Protein AF-A0A8T1R050-F1 (afdb_monomer_lite)

Foldseek 3Di:
DDPVVVLLVLLVVLCVQQVVVLVVLLVVLLVVLQPNDPPPPVSNVVSLLSLLVSLQPQVVSNLVVLVVSLVVQQDDDDPDLSNLSSNLSSLLSSLSSLLSSLLRHDLVNDDPVSLVVLLCVLLCLLQCVCVSPPCVVRVSNVNSSVSSLVSSLSSLQSSCVNPVPVSLVVLVVLLVVLPPDDPSSVSSNLSSLLSLLNHAQQQADLVSLLSNLVSLLVLQLPPDDDDPPRQSSSLSSLNSLLSRLLVQLLQPPDAPPHPPNVVSLVSNQVSLVVSLVVLVVVCVVDVVSCLRSLSSNLSSLLSHDPVSVVVCVLVNLVVLVVLCPPPVRVVVSVVSLVRNLSSCCRHVCVPPDVVVVVVVCVVSVVVVPDD

Radius of gyration: 23.12 Å; chains: 1; bounding box: 60×52×54 Å

Structure (mmCIF, N/CA/C/O backbone):
data_AF-A0A8T1R050-F1
#
_entry.id   AF-A0A8T1R050-F1
#
loop_
_atom_site.group_PDB
_atom_site.id
_atom_site.type_symbol
_atom_site.label_atom_id
_atom_site.label_alt_id
_atom_site.label_comp_id
_atom_site.label_asym_id
_atom_site.label_entity_id
_atom_site.label_seq_id
_atom_site.pdbx_PDB_ins_code
_atom_site.Cartn_x
_atom_site.Cartn_y
_atom_site.Cartn_z
_atom_site.occupancy
_atom_site.B_iso_or_equiv
_atom_site.auth_seq_id
_atom_site.auth_comp_id
_atom_site.auth_asym_id
_atom_site.auth_atom_id
_atom_site.pdbx_PDB_model_num
ATOM 1 N N . MET A 1 1 ? 12.510 -30.517 -28.910 1.00 46.16 1 MET A N 1
ATOM 2 C CA . MET A 1 1 ? 12.631 -29.057 -28.677 1.00 46.16 1 MET A CA 1
ATOM 3 C C . MET A 1 1 ? 12.651 -28.813 -27.174 1.00 46.16 1 MET A C 1
ATOM 5 O O . MET A 1 1 ? 11.740 -29.264 -26.497 1.00 46.16 1 MET A O 1
ATOM 9 N N . LYS A 1 2 ? 13.721 -28.225 -26.621 1.00 49.16 2 LYS A N 1
ATOM 10 C CA . LYS A 1 2 ? 13.872 -28.045 -25.162 1.00 49.16 2 LYS A CA 1
ATOM 11 C C . LYS A 1 2 ? 12.884 -26.981 -24.663 1.00 49.16 2 LYS A C 1
ATOM 13 O O . LYS A 1 2 ? 12.832 -25.905 -25.251 1.00 49.16 2 LYS A O 1
ATOM 18 N N . ALA A 1 3 ? 12.155 -27.248 -23.577 1.00 57.66 3 ALA A N 1
ATOM 19 C CA . ALA A 1 3 ? 11.152 -26.341 -22.995 1.00 57.66 3 ALA A CA 1
ATOM 20 C C . ALA A 1 3 ? 11.670 -24.902 -22.752 1.00 57.66 3 ALA A C 1
ATOM 22 O O . ALA A 1 3 ? 10.932 -23.938 -22.945 1.00 57.66 3 ALA A O 1
ATOM 23 N N . GLY A 1 4 ? 12.965 -24.736 -22.449 1.00 61.78 4 GLY A N 1
ATOM 24 C CA . GLY A 1 4 ? 13.605 -23.418 -22.314 1.00 61.78 4 GLY A CA 1
ATOM 25 C C . GLY A 1 4 ? 13.642 -22.576 -23.601 1.00 61.78 4 GLY A C 1
ATOM 26 O O . GLY A 1 4 ? 13.653 -21.352 -23.529 1.00 61.78 4 GLY A O 1
ATOM 27 N N . SER A 1 5 ? 13.599 -23.202 -24.783 1.00 71.94 5 SER A N 1
ATOM 28 C CA . SER A 1 5 ? 13.538 -22.491 -26.068 1.00 71.94 5 SER A CA 1
ATOM 29 C C . SER A 1 5 ? 12.162 -21.876 -26.317 1.00 71.94 5 SER A C 1
ATOM 31 O O . SER A 1 5 ? 12.080 -20.790 -26.878 1.00 71.94 5 SER A O 1
ATOM 33 N N . ALA A 1 6 ? 11.086 -22.546 -25.897 1.00 77.25 6 ALA A N 1
ATOM 34 C CA . ALA A 1 6 ? 9.722 -22.050 -26.076 1.00 77.25 6 ALA A CA 1
ATOM 35 C C . ALA A 1 6 ? 9.421 -20.883 -25.123 1.00 77.25 6 ALA A C 1
ATOM 37 O O . ALA A 1 6 ? 8.893 -19.862 -25.552 1.00 77.25 6 ALA A O 1
ATOM 38 N N . ALA A 1 7 ? 9.840 -20.995 -23.857 1.00 79.19 7 ALA A N 1
ATOM 39 C CA . ALA A 1 7 ? 9.720 -19.921 -22.868 1.00 79.19 7 ALA A CA 1
ATOM 40 C C . ALA A 1 7 ? 10.389 -18.621 -23.342 1.00 79.19 7 ALA A C 1
ATOM 42 O O . ALA A 1 7 ? 9.806 -17.542 -23.250 1.00 79.19 7 ALA A O 1
ATOM 43 N N . LYS A 1 8 ? 11.596 -18.735 -23.906 1.00 81.38 8 LYS A N 1
ATOM 44 C CA . LYS A 1 8 ? 12.340 -17.595 -24.443 1.00 81.38 8 LYS A CA 1
ATOM 45 C C . LYS A 1 8 ? 11.604 -16.921 -25.606 1.00 81.38 8 LYS A C 1
ATOM 47 O O . LYS A 1 8 ? 11.470 -15.703 -25.595 1.00 81.38 8 LYS A O 1
ATOM 52 N N . LEU A 1 9 ? 11.072 -17.701 -26.550 1.00 85.94 9 LEU A N 1
ATOM 53 C CA . LEU A 1 9 ? 10.313 -17.178 -27.694 1.00 85.94 9 LEU A CA 1
ATOM 54 C C . LEU A 1 9 ? 9.027 -16.455 -27.265 1.00 85.94 9 LEU A C 1
ATOM 56 O O . LEU A 1 9 ? 8.693 -15.416 -27.827 1.00 85.94 9 LEU A O 1
ATOM 60 N N . ILE A 1 10 ? 8.322 -16.972 -26.252 1.00 86.69 10 ILE A N 1
ATOM 61 C CA . ILE A 1 10 ? 7.112 -16.333 -25.708 1.00 86.69 10 ILE A CA 1
ATOM 62 C C . ILE A 1 10 ? 7.453 -14.975 -25.082 1.00 86.69 10 ILE A C 1
ATOM 64 O O . ILE A 1 10 ? 6.775 -13.982 -25.353 1.00 86.69 10 ILE A O 1
ATOM 68 N N . VAL A 1 11 ? 8.520 -14.914 -24.278 1.00 88.12 11 VAL A N 1
ATOM 69 C CA . VAL A 1 11 ? 8.991 -13.658 -23.676 1.00 88.12 11 VAL A CA 1
ATOM 70 C C . VAL A 1 11 ? 9.437 -12.670 -24.756 1.00 88.12 11 VAL A C 1
ATOM 72 O O . VAL A 1 11 ? 9.074 -11.499 -24.691 1.00 88.12 11 VAL A O 1
ATOM 75 N N . GLU A 1 12 ? 10.167 -13.125 -25.776 1.00 88.00 12 GLU A N 1
ATOM 76 C CA . GLU A 1 12 ? 10.583 -12.281 -26.901 1.00 88.00 12 GLU A CA 1
ATOM 77 C C . GLU A 1 12 ? 9.379 -11.708 -27.662 1.00 88.00 12 GLU A C 1
ATOM 79 O O . GLU A 1 12 ? 9.325 -10.500 -27.886 1.00 88.00 12 GLU A O 1
ATOM 84 N N . ALA A 1 13 ? 8.379 -12.529 -27.993 1.00 87.50 13 ALA A N 1
ATOM 85 C CA . ALA A 1 13 ? 7.168 -12.079 -28.680 1.00 87.50 13 ALA A CA 1
ATOM 86 C C . ALA A 1 13 ? 6.371 -11.052 -27.858 1.00 87.50 13 ALA A C 1
ATOM 88 O O . ALA A 1 13 ? 5.862 -10.069 -28.403 1.00 87.50 13 ALA A O 1
ATOM 89 N N . LEU A 1 14 ? 6.289 -11.242 -26.539 1.00 88.75 14 LEU A N 1
ATOM 90 C CA . LEU A 1 14 ? 5.661 -10.272 -25.646 1.00 88.75 14 LEU A CA 1
ATOM 91 C C . LEU A 1 14 ? 6.440 -8.953 -25.610 1.00 88.75 14 LEU A C 1
ATOM 93 O O . LEU A 1 14 ? 5.841 -7.880 -25.699 1.00 88.75 14 LEU A O 1
ATOM 97 N N . LEU A 1 15 ? 7.770 -9.022 -25.518 1.00 87.44 15 LEU A N 1
ATOM 98 C CA . LEU A 1 15 ? 8.618 -7.836 -25.542 1.00 87.44 15 LEU A CA 1
ATOM 99 C C . LEU A 1 15 ? 8.475 -7.057 -26.852 1.00 87.44 15 LEU A C 1
ATOM 101 O O . LEU A 1 15 ? 8.413 -5.833 -26.805 1.00 87.44 15 LEU A O 1
ATOM 105 N N . GLN A 1 16 ? 8.321 -7.722 -28.001 1.00 88.88 16 GLN A N 1
ATOM 106 C CA . GLN A 1 16 ? 8.063 -7.034 -29.276 1.00 88.88 16 GLN A CA 1
ATOM 107 C C . GLN A 1 16 ? 6.807 -6.148 -29.237 1.00 88.88 16 GLN A C 1
ATOM 109 O O . GLN A 1 16 ? 6.757 -5.127 -29.918 1.00 88.88 16 GLN A O 1
ATOM 114 N N . ARG A 1 17 ? 5.808 -6.491 -28.411 1.00 89.69 17 ARG A N 1
ATOM 115 C CA . ARG A 1 17 ? 4.612 -5.658 -28.192 1.00 89.69 17 ARG A CA 1
ATOM 116 C C . ARG A 1 17 ? 4.818 -4.602 -27.107 1.00 89.69 17 ARG A C 1
ATOM 118 O O . ARG A 1 17 ? 4.327 -3.487 -27.242 1.00 89.69 17 ARG A O 1
ATOM 125 N N . PHE A 1 18 ? 5.530 -4.947 -26.037 1.00 89.31 18 PHE A N 1
ATOM 126 C CA . PHE A 1 18 ? 5.780 -4.051 -24.906 1.00 89.31 18 PHE A CA 1
ATOM 127 C C . PHE A 1 18 ? 6.700 -2.883 -25.272 1.00 89.31 18 PHE A C 1
ATOM 129 O O . PHE A 1 18 ? 6.390 -1.736 -24.961 1.00 89.31 18 PHE A O 1
ATOM 136 N N . LEU A 1 19 ? 7.811 -3.152 -25.961 1.00 89.88 19 LEU A N 1
ATOM 137 C CA . LEU A 1 19 ? 8.865 -2.166 -26.203 1.00 89.88 19 LEU A CA 1
ATOM 138 C C . LEU A 1 19 ? 8.389 -0.921 -26.975 1.00 89.88 19 LEU A C 1
ATOM 140 O O . LEU A 1 19 ? 8.691 0.185 -26.518 1.00 89.88 19 LEU A O 1
ATOM 144 N N . PRO A 1 20 ? 7.634 -1.031 -28.089 1.00 89.94 20 PRO A N 1
ATOM 145 C CA . PRO A 1 20 ? 7.180 0.148 -28.826 1.00 89.94 20 PRO A CA 1
ATOM 146 C C . PRO A 1 20 ? 6.216 1.017 -28.010 1.00 89.94 20 PRO A C 1
ATOM 148 O O . PRO A 1 20 ? 6.321 2.242 -28.033 1.00 89.94 20 PRO A O 1
ATOM 151 N N . LEU A 1 21 ? 5.311 0.395 -27.244 1.00 88.94 21 LEU A N 1
ATOM 152 C CA . LEU A 1 21 ? 4.365 1.113 -26.384 1.00 88.94 21 LEU A CA 1
ATOM 153 C C . LEU A 1 21 ? 5.086 1.824 -25.234 1.00 88.94 21 LEU A C 1
ATOM 155 O O . LEU A 1 21 ? 4.792 2.982 -24.937 1.00 88.94 21 LEU A O 1
ATOM 159 N N . SER A 1 22 ? 6.071 1.159 -24.629 1.00 88.31 22 SER A N 1
ATOM 160 C CA . SER A 1 22 ? 6.915 1.744 -23.588 1.00 88.31 22 SER A CA 1
ATOM 161 C C . SER A 1 22 ? 7.711 2.943 -24.109 1.00 88.31 22 SER A C 1
ATOM 163 O O . SER A 1 22 ? 7.723 3.988 -23.463 1.00 88.31 22 SER A O 1
ATOM 165 N N . ARG A 1 23 ? 8.309 2.849 -25.306 1.00 88.12 23 ARG A N 1
ATOM 166 C CA . ARG A 1 23 ? 9.024 3.976 -25.936 1.00 88.12 23 ARG A CA 1
ATOM 167 C C . ARG A 1 23 ? 8.109 5.152 -26.240 1.00 88.12 23 ARG A C 1
ATOM 169 O O . ARG A 1 23 ? 8.419 6.267 -25.836 1.00 88.12 23 ARG A O 1
ATOM 176 N N . ARG A 1 24 ? 6.936 4.897 -26.825 1.00 86.62 24 ARG A N 1
ATOM 177 C CA . ARG A 1 24 ? 5.930 5.938 -27.076 1.00 86.62 24 ARG A CA 1
ATOM 178 C C . ARG A 1 24 ? 5.525 6.662 -25.790 1.00 86.62 24 ARG A C 1
ATOM 180 O O . ARG A 1 24 ? 5.359 7.881 -25.784 1.00 86.62 24 ARG A O 1
ATOM 187 N N . ARG A 1 25 ? 5.379 5.931 -24.680 1.00 84.88 25 ARG A N 1
ATOM 188 C CA . ARG A 1 25 ? 5.084 6.519 -23.363 1.00 84.88 25 ARG A CA 1
ATOM 189 C C . ARG A 1 25 ? 6.235 7.363 -22.821 1.00 84.88 25 ARG A C 1
ATOM 191 O O . ARG A 1 25 ? 5.963 8.403 -22.230 1.00 84.88 25 ARG A O 1
ATOM 198 N N . ILE A 1 26 ? 7.485 6.949 -23.025 1.00 85.62 26 ILE A N 1
ATOM 199 C CA . ILE A 1 26 ? 8.666 7.751 -22.666 1.00 85.62 26 ILE A CA 1
ATOM 200 C C . ILE A 1 26 ? 8.678 9.056 -23.471 1.00 85.62 26 ILE A C 1
ATOM 202 O O . ILE A 1 26 ? 8.808 10.127 -22.888 1.00 85.62 26 ILE A O 1
ATOM 206 N N . GLU A 1 27 ? 8.472 8.982 -24.784 1.00 84.56 27 GLU A N 1
ATOM 207 C CA . GLU A 1 27 ? 8.438 10.151 -25.674 1.00 84.56 27 GLU A CA 1
ATOM 208 C C . GLU A 1 27 ? 7.294 11.109 -25.317 1.00 84.56 27 GLU A C 1
ATOM 210 O O . GLU A 1 27 ? 7.484 12.321 -25.263 1.00 84.56 27 GLU A O 1
ATOM 215 N N . THR A 1 28 ? 6.113 10.572 -24.994 1.00 80.06 28 THR A N 1
ATOM 216 C CA . THR A 1 28 ? 4.963 11.377 -24.545 1.00 80.06 28 THR A CA 1
ATOM 217 C C . THR A 1 28 ? 5.268 12.064 -23.215 1.00 80.06 28 THR A C 1
ATOM 219 O O . THR A 1 28 ? 4.990 13.251 -23.065 1.00 80.06 28 THR A O 1
ATOM 222 N N . ALA A 1 29 ? 5.885 11.345 -22.267 1.00 76.12 29 ALA A N 1
ATOM 223 C CA . ALA A 1 29 ? 6.311 11.929 -21.000 1.00 76.12 29 ALA A CA 1
ATOM 224 C C . ALA A 1 29 ? 7.250 13.110 -21.235 1.00 76.12 29 ALA A C 1
ATOM 226 O O . ALA A 1 29 ? 7.081 14.129 -20.577 1.00 76.12 29 ALA A O 1
ATOM 227 N N . GLN A 1 30 ? 8.198 12.972 -22.173 1.00 76.06 30 GLN A N 1
ATOM 228 C CA . GLN A 1 30 ? 9.151 14.012 -22.569 1.00 76.06 30 GLN A CA 1
ATOM 229 C C . GLN A 1 30 ? 8.462 15.226 -23.208 1.00 76.06 30 GLN A C 1
ATOM 231 O O . GLN A 1 30 ? 8.782 16.357 -22.860 1.00 76.06 30 GLN A O 1
ATOM 236 N N . ALA A 1 31 ? 7.477 15.002 -24.078 1.00 69.31 31 ALA A N 1
ATOM 237 C CA . ALA A 1 31 ? 6.740 16.067 -24.758 1.00 69.31 31 ALA A CA 1
ATOM 238 C C . ALA A 1 31 ? 5.813 16.883 -23.835 1.00 69.31 31 ALA A C 1
ATOM 240 O O . ALA A 1 31 ? 5.456 18.007 -24.176 1.00 69.31 31 ALA A O 1
ATOM 241 N N . GLN A 1 32 ? 5.409 16.330 -22.687 1.00 67.94 32 GLN A N 1
ATOM 242 C CA . GLN A 1 32 ? 4.493 16.972 -21.732 1.00 67.94 32 GLN A CA 1
ATOM 243 C C . GLN A 1 32 ? 5.210 17.658 -20.554 1.00 67.94 32 GLN A C 1
ATOM 245 O O . GLN A 1 32 ? 4.581 17.944 -19.541 1.00 67.94 32 GLN A O 1
ATOM 250 N N . ASP A 1 33 ? 6.519 17.909 -20.664 1.00 61.78 33 ASP A N 1
ATOM 251 C CA . ASP A 1 33 ? 7.300 18.719 -19.709 1.00 61.78 33 ASP A CA 1
ATOM 252 C C . ASP A 1 33 ? 7.164 18.280 -18.229 1.00 61.78 33 ASP A C 1
ATOM 254 O O . ASP A 1 33 ? 7.120 19.082 -17.300 1.00 61.78 33 ASP A O 1
ATOM 258 N N . GLY A 1 34 ? 7.048 16.965 -18.005 1.00 56.22 34 GLY A N 1
ATOM 259 C CA . GLY A 1 34 ? 6.904 16.353 -16.679 1.00 56.22 34 GLY A CA 1
ATOM 260 C C . GLY A 1 34 ? 5.456 16.112 -16.240 1.00 56.22 34 GLY A C 1
ATOM 261 O O . GLY A 1 34 ? 5.232 15.341 -15.303 1.00 56.22 34 GLY A O 1
ATOM 262 N N . GLN A 1 35 ? 4.466 16.658 -16.955 1.00 55.59 35 GLN A N 1
ATOM 263 C CA . GLN A 1 35 ? 3.053 16.342 -16.747 1.00 55.59 35 GLN A CA 1
ATOM 264 C C . GLN A 1 35 ? 2.739 14.967 -17.332 1.00 55.59 35 GLN A C 1
ATOM 266 O O . GLN A 1 35 ? 2.292 14.835 -18.465 1.00 55.59 35 GLN A O 1
ATOM 271 N N . TYR A 1 36 ? 2.963 13.906 -16.559 1.00 58.41 36 TYR A N 1
ATOM 272 C CA . TYR A 1 36 ? 2.510 12.576 -16.953 1.00 58.41 36 TYR A CA 1
ATOM 273 C C . TYR A 1 36 ? 1.019 12.440 -16.657 1.00 58.41 36 TYR A C 1
ATOM 275 O O . TYR A 1 36 ? 0.606 11.913 -15.621 1.00 58.41 36 TYR A O 1
ATOM 283 N N . LEU A 1 37 ? 0.186 12.911 -17.582 1.00 51.56 37 LEU A N 1
ATOM 284 C CA . LEU A 1 37 ? -1.202 12.475 -17.612 1.00 51.56 37 LEU A CA 1
ATOM 285 C C . LEU A 1 37 ? -1.158 10.950 -17.797 1.00 51.56 37 LEU A C 1
ATOM 287 O O . LEU A 1 37 ? -0.415 10.454 -18.639 1.00 51.56 37 LEU A O 1
ATOM 291 N N . ARG A 1 38 ? -1.893 10.179 -16.987 1.00 59.28 38 ARG A N 1
ATOM 292 C CA . ARG A 1 38 ? -2.150 8.752 -17.244 1.00 59.28 38 ARG A CA 1
ATOM 293 C C . ARG A 1 38 ? -3.379 8.647 -18.164 1.00 59.28 38 ARG A C 1
ATOM 295 O O . ARG A 1 38 ? -4.448 8.309 -17.651 1.00 59.28 38 ARG A O 1
ATOM 302 N N . PRO A 1 39 ? -3.332 8.896 -19.490 1.00 53.31 39 PRO A N 1
ATOM 303 C CA . PRO A 1 39 ? -4.377 8.328 -20.313 1.00 53.31 39 PRO A CA 1
ATOM 304 C C . PRO A 1 39 ? -4.254 6.808 -20.158 1.00 53.31 39 PRO A C 1
ATOM 306 O O . PRO A 1 39 ? -3.168 6.228 -20.302 1.00 53.31 39 PRO A O 1
ATOM 309 N N . SER A 1 40 ? -5.358 6.169 -19.769 1.00 63.06 40 SER A N 1
ATOM 310 C CA . SER A 1 40 ? -5.473 4.719 -19.882 1.00 63.06 40 SER A CA 1
ATOM 311 C C . SER A 1 40 ? -5.304 4.405 -21.360 1.00 63.06 40 SER A C 1
ATOM 313 O O . SER A 1 40 ? -6.171 4.745 -22.157 1.00 63.06 40 SER A O 1
ATOM 315 N N . ASP A 1 41 ? -4.151 3.852 -21.727 1.00 77.81 41 ASP A N 1
ATOM 316 C CA . ASP A 1 41 ? -3.912 3.312 -23.060 1.00 77.81 41 ASP A CA 1
ATOM 317 C C . ASP A 1 41 ? -4.327 1.842 -22.987 1.00 77.81 41 ASP A C 1
ATOM 319 O O . ASP A 1 41 ? -3.591 1.045 -22.391 1.00 77.81 41 ASP A O 1
ATOM 323 N N . PRO A 1 42 ? -5.500 1.466 -23.529 1.00 85.19 42 PRO A N 1
ATOM 324 C CA . PRO A 1 42 ? -6.007 0.107 -23.393 1.00 85.19 42 PRO A CA 1
ATOM 325 C C . PRO A 1 42 ? -5.054 -0.928 -23.996 1.00 85.19 42 PRO A C 1
ATOM 327 O O . PRO A 1 42 ? -4.981 -2.051 -23.502 1.00 85.19 42 PRO A O 1
ATOM 330 N N . ALA A 1 43 ? -4.286 -0.555 -25.029 1.00 85.75 43 ALA A N 1
ATOM 331 C CA . ALA A 1 43 ? -3.306 -1.447 -25.638 1.00 85.75 43 ALA A CA 1
ATOM 332 C C . ALA A 1 43 ? -2.139 -1.730 -24.682 1.00 85.75 43 ALA A C 1
ATOM 334 O O . ALA A 1 43 ? -1.671 -2.865 -24.595 1.00 85.75 43 ALA A O 1
ATOM 335 N N . TYR A 1 44 ? -1.693 -0.718 -23.935 1.00 85.06 44 TYR A N 1
ATOM 336 C CA . TYR A 1 44 ? -0.654 -0.885 -22.923 1.00 85.06 44 TYR A CA 1
ATOM 337 C C . TYR A 1 44 ? -1.142 -1.730 -21.739 1.00 85.06 44 TYR A C 1
ATOM 339 O O . TYR A 1 44 ? -0.450 -2.668 -21.346 1.00 85.06 44 TYR A O 1
ATOM 347 N N . GLU A 1 45 ? -2.351 -1.474 -21.229 1.00 87.56 45 GLU A N 1
ATOM 348 C CA . GLU A 1 45 ? -2.942 -2.294 -20.158 1.00 87.56 45 GLU A CA 1
ATOM 349 C C . GLU A 1 45 ? -3.101 -3.762 -20.584 1.00 87.56 45 GLU A C 1
ATOM 351 O O . GLU A 1 45 ? -2.740 -4.668 -19.838 1.00 87.56 45 GLU A O 1
ATOM 356 N N . GLN A 1 46 ? -3.512 -4.024 -21.828 1.00 90.00 46 GLN A N 1
ATOM 357 C CA . GLN A 1 46 ? -3.599 -5.391 -22.348 1.00 90.00 46 GLN A CA 1
ATOM 358 C C . GLN A 1 46 ? -2.230 -6.099 -22.391 1.00 90.00 46 GLN A C 1
ATOM 360 O O . GLN A 1 46 ? -2.131 -7.312 -22.167 1.00 90.00 46 GLN A O 1
ATOM 365 N N . VAL A 1 47 ? -1.152 -5.369 -22.695 1.00 90.06 47 VAL A N 1
ATOM 366 C CA . VAL A 1 47 ? 0.210 -5.923 -22.652 1.00 90.06 47 VAL A CA 1
ATOM 367 C C . VAL A 1 47 ? 0.645 -6.190 -21.210 1.00 90.06 47 VAL A C 1
ATOM 369 O O . VAL A 1 47 ? 1.262 -7.224 -20.952 1.00 90.06 47 VAL A O 1
ATOM 372 N N . LEU A 1 48 ? 0.282 -5.321 -20.267 1.00 90.06 48 LEU A N 1
ATOM 373 C CA . LEU A 1 48 ? 0.499 -5.541 -18.837 1.00 90.06 48 LEU A CA 1
ATOM 374 C C . LEU A 1 48 ? -0.235 -6.790 -18.312 1.00 90.06 48 LEU A C 1
ATOM 376 O O . LEU A 1 48 ? 0.350 -7.576 -17.565 1.00 90.06 48 LEU A O 1
ATOM 380 N N . ASP A 1 49 ? -1.466 -7.037 -18.753 1.00 89.94 49 ASP A N 1
ATOM 381 C CA . ASP A 1 49 ? -2.195 -8.267 -18.418 1.00 89.94 49 ASP A CA 1
ATOM 382 C C . ASP A 1 49 ? -1.533 -9.509 -19.042 1.00 89.94 49 ASP A C 1
ATOM 384 O O . ASP A 1 49 ? -1.433 -10.568 -18.418 1.00 89.94 49 ASP A O 1
ATOM 388 N N . SER A 1 50 ? -0.993 -9.374 -20.257 1.00 90.44 50 SER A N 1
ATOM 389 C CA . SER A 1 50 ? -0.236 -10.447 -20.915 1.00 90.44 50 SER A CA 1
ATOM 390 C C . SER A 1 50 ? 1.067 -10.774 -20.162 1.00 90.44 50 SER A C 1
ATOM 392 O O . SER A 1 50 ? 1.420 -11.947 -20.021 1.00 90.44 50 SER A O 1
ATOM 394 N N . LEU A 1 51 ? 1.754 -9.756 -19.622 1.00 89.00 51 LEU A N 1
ATOM 395 C CA . LEU A 1 51 ? 2.914 -9.913 -18.733 1.00 89.00 51 LEU A CA 1
ATOM 396 C C . LEU A 1 51 ? 2.556 -10.708 -17.476 1.00 89.00 51 LEU A C 1
ATOM 398 O O . LEU A 1 51 ? 3.275 -11.643 -17.124 1.00 89.00 51 LEU A O 1
ATOM 402 N N . ALA A 1 52 ? 1.431 -10.381 -16.838 1.00 89.06 52 ALA A N 1
ATOM 403 C CA . ALA A 1 52 ? 0.951 -11.086 -15.653 1.00 89.06 52 ALA A CA 1
ATOM 404 C C . ALA A 1 52 ? 0.698 -12.580 -15.927 1.00 89.06 52 ALA A C 1
ATOM 406 O O . ALA A 1 52 ? 1.091 -13.440 -15.136 1.00 89.06 52 ALA A O 1
ATOM 407 N N . MET A 1 53 ? 0.094 -12.908 -17.072 1.00 89.44 53 MET A N 1
ATOM 408 C CA . MET A 1 53 ? -0.157 -14.299 -17.466 1.00 89.44 53 MET A CA 1
ATOM 409 C C . MET A 1 53 ? 1.141 -15.085 -17.683 1.00 89.44 53 MET A C 1
ATOM 411 O O . MET A 1 53 ? 1.261 -16.224 -17.231 1.00 89.44 53 MET A O 1
ATOM 415 N N . ILE A 1 54 ? 2.136 -14.475 -18.328 1.00 90.75 54 ILE A N 1
ATOM 416 C CA . ILE A 1 54 ? 3.426 -15.118 -18.616 1.00 90.75 54 ILE A CA 1
ATOM 417 C C . ILE A 1 54 ? 4.281 -15.254 -17.345 1.00 90.75 54 ILE A C 1
ATOM 419 O O . ILE A 1 54 ? 4.969 -16.265 -17.177 1.00 90.75 54 ILE A O 1
ATOM 423 N N . ALA A 1 55 ? 4.179 -14.312 -16.400 1.00 92.31 55 ALA A N 1
ATOM 424 C CA . ALA A 1 55 ? 4.875 -14.363 -15.111 1.00 92.31 55 ALA A CA 1
ATOM 425 C C . ALA A 1 55 ? 4.563 -15.631 -14.293 1.00 92.31 55 ALA A C 1
ATOM 427 O 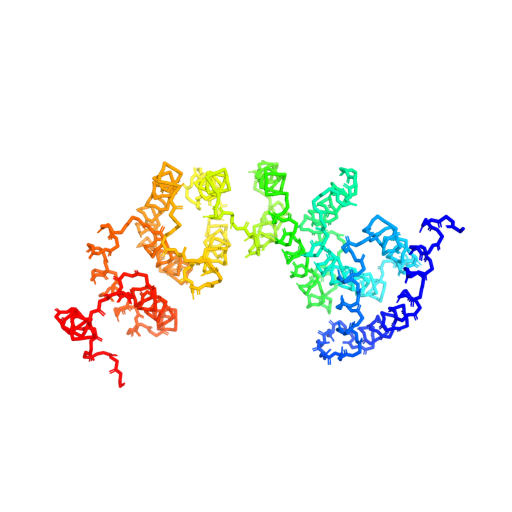O . ALA A 1 55 ? 5.408 -16.081 -13.525 1.00 92.31 55 ALA A O 1
ATOM 428 N N . ARG A 1 56 ? 3.394 -16.258 -14.491 1.00 91.00 56 ARG A N 1
ATOM 429 C CA . ARG A 1 56 ? 3.021 -17.523 -13.825 1.00 91.00 56 ARG A CA 1
ATOM 430 C C . ARG A 1 56 ? 3.862 -18.716 -14.254 1.00 91.00 56 ARG A C 1
ATOM 432 O O . ARG A 1 56 ? 4.082 -19.629 -13.464 1.00 91.00 56 ARG A O 1
ATOM 439 N N . HIS A 1 57 ? 4.288 -18.727 -15.512 1.00 89.94 57 HIS A N 1
ATOM 440 C CA . HIS A 1 57 ? 4.870 -19.906 -16.152 1.00 89.94 57 HIS A CA 1
ATOM 441 C C . HIS A 1 57 ? 6.350 -19.725 -16.485 1.00 89.94 57 HIS A C 1
ATOM 443 O O . HIS A 1 57 ? 7.104 -20.695 -16.481 1.00 89.94 57 HIS A O 1
ATOM 449 N N . THR A 1 58 ? 6.782 -18.494 -16.764 1.00 92.25 58 THR A N 1
ATOM 450 C CA . THR A 1 58 ? 8.175 -18.174 -17.107 1.00 92.25 58 THR A CA 1
ATOM 451 C C . THR A 1 58 ? 8.673 -16.923 -16.364 1.00 92.25 58 THR A C 1
ATOM 453 O O . THR A 1 58 ? 9.088 -15.954 -17.008 1.00 92.25 58 THR A O 1
ATOM 456 N N . PRO A 1 59 ? 8.634 -16.912 -15.018 1.00 93.88 59 PRO A N 1
ATOM 457 C CA . PRO A 1 59 ? 8.964 -15.738 -14.205 1.00 93.88 59 PRO A CA 1
ATOM 458 C C . PRO A 1 59 ? 10.413 -15.256 -14.368 1.00 93.88 59 PRO A C 1
ATOM 460 O O . PRO A 1 59 ? 10.629 -14.075 -14.635 1.00 93.88 59 PRO A O 1
ATOM 463 N N . VAL A 1 60 ? 11.406 -16.151 -14.263 1.00 94.75 60 VAL A N 1
ATOM 464 C CA . VAL A 1 60 ? 12.831 -15.762 -14.322 1.00 94.75 60 VAL A CA 1
ATOM 465 C C . VAL A 1 60 ? 13.198 -15.101 -15.656 1.00 94.75 60 VAL A C 1
ATOM 467 O O . VAL A 1 60 ? 13.632 -13.947 -15.624 1.00 94.75 60 VAL A O 1
ATOM 470 N N . PRO A 1 61 ? 12.982 -15.735 -16.831 1.00 93.81 61 PRO A N 1
ATOM 471 C CA . PRO A 1 61 ? 13.388 -15.126 -18.096 1.00 93.81 61 PRO A CA 1
ATOM 472 C C . PRO A 1 61 ? 12.657 -13.814 -18.374 1.00 93.81 61 PRO A C 1
ATOM 474 O O . PRO A 1 61 ? 13.232 -12.922 -18.993 1.00 93.81 61 PRO A O 1
ATOM 477 N N . LEU A 1 62 ? 11.404 -13.690 -17.916 1.00 94.69 62 LEU A N 1
ATOM 478 C CA . LEU A 1 62 ? 10.620 -12.475 -18.086 1.00 94.69 62 LEU A CA 1
ATOM 479 C C . LEU A 1 62 ? 11.171 -11.320 -17.243 1.00 94.69 62 LEU A C 1
ATOM 481 O O . LEU A 1 62 ? 11.379 -10.230 -17.775 1.00 94.69 62 LEU A O 1
ATOM 485 N N . LEU A 1 63 ? 11.450 -11.548 -15.957 1.00 95.81 63 LEU A N 1
ATOM 486 C CA . LEU A 1 63 ? 12.016 -10.509 -15.099 1.00 95.81 63 LEU A CA 1
ATOM 487 C C . LEU A 1 63 ? 13.408 -10.080 -15.583 1.00 95.81 63 LEU A C 1
ATOM 489 O O . LEU A 1 63 ? 13.687 -8.887 -15.658 1.00 95.81 63 LEU A O 1
ATOM 493 N N . GLU A 1 64 ? 14.260 -11.023 -15.989 1.00 95.00 64 GLU A N 1
ATOM 494 C CA . GLU A 1 64 ? 15.569 -10.712 -16.581 1.00 95.00 64 GLU A CA 1
ATOM 495 C C . GLU A 1 64 ? 15.447 -9.904 -17.881 1.00 95.00 64 GLU A C 1
ATOM 497 O O . GLU A 1 64 ? 16.288 -9.056 -18.182 1.00 95.00 64 GLU A O 1
ATOM 502 N N . ALA A 1 65 ? 14.408 -10.151 -18.678 1.00 94.50 65 ALA A N 1
ATOM 503 C CA . ALA A 1 65 ? 14.093 -9.350 -19.856 1.00 94.50 65 ALA A CA 1
ATOM 504 C C . ALA A 1 65 ? 13.696 -7.912 -19.485 1.00 94.50 65 ALA A C 1
ATOM 506 O O . ALA A 1 65 ? 14.217 -6.968 -20.079 1.00 94.50 65 ALA A O 1
ATOM 507 N N . LEU A 1 66 ? 12.818 -7.740 -18.491 1.00 95.38 66 LEU A N 1
ATOM 508 C CA . LEU A 1 66 ? 12.393 -6.422 -18.005 1.00 95.38 66 LEU A CA 1
ATOM 509 C C . LEU A 1 66 ? 13.560 -5.631 -17.398 1.00 95.38 66 LEU A C 1
ATOM 511 O O . LEU A 1 66 ? 13.684 -4.435 -17.656 1.00 95.38 66 LEU A O 1
ATOM 515 N N . LEU A 1 67 ? 14.440 -6.295 -16.643 1.00 96.06 67 LEU A N 1
ATOM 516 C CA . LEU A 1 67 ? 15.650 -5.691 -16.078 1.00 96.06 67 LEU A CA 1
ATOM 517 C C . LEU A 1 67 ? 16.610 -5.228 -17.179 1.00 96.06 67 LEU A C 1
ATOM 519 O O . LEU A 1 67 ? 17.022 -4.070 -17.181 1.00 96.06 67 LEU A O 1
ATOM 523 N N . ARG A 1 68 ? 16.895 -6.087 -18.168 1.00 95.19 68 ARG A N 1
ATOM 524 C CA . ARG A 1 68 ? 17.729 -5.717 -19.324 1.00 95.19 68 ARG A CA 1
ATOM 525 C C . ARG A 1 68 ? 17.132 -4.561 -20.121 1.00 95.19 68 ARG A C 1
ATOM 527 O O . ARG A 1 68 ? 17.862 -3.673 -20.552 1.00 95.19 68 ARG A O 1
ATOM 534 N N . TRP A 1 69 ? 15.813 -4.550 -20.304 1.00 94.38 69 TRP A N 1
ATOM 535 C CA . TRP A 1 69 ? 15.128 -3.438 -20.954 1.00 94.38 69 TRP A CA 1
ATOM 536 C C . TRP A 1 69 ? 15.313 -2.130 -20.175 1.00 94.38 69 TRP A C 1
ATOM 538 O O . TRP A 1 69 ? 15.754 -1.137 -20.758 1.00 94.38 69 TRP A O 1
ATOM 548 N N . ARG A 1 70 ? 15.054 -2.144 -18.861 1.00 94.81 70 ARG A N 1
ATOM 549 C CA . ARG A 1 70 ? 15.240 -0.988 -17.972 1.00 94.81 70 ARG A CA 1
ATOM 550 C C . ARG A 1 70 ? 16.663 -0.435 -18.068 1.00 94.81 70 ARG A C 1
ATOM 552 O O . ARG A 1 70 ? 16.843 0.774 -18.191 1.00 94.81 70 ARG A O 1
ATOM 559 N N . GLU A 1 71 ? 17.669 -1.304 -18.050 1.00 93.88 71 GLU A N 1
ATOM 560 C CA . GLU A 1 71 ? 19.075 -0.914 -18.203 1.00 93.88 71 GLU A CA 1
ATOM 561 C C . GLU A 1 71 ? 19.369 -0.318 -19.586 1.00 93.88 71 GLU A C 1
ATOM 563 O O . GLU A 1 71 ? 20.106 0.662 -19.688 1.00 93.88 71 GLU A O 1
ATOM 568 N N . SER A 1 72 ? 18.777 -0.870 -20.650 1.00 92.94 72 SER A N 1
ATOM 569 C CA . SER A 1 72 ? 18.982 -0.386 -22.022 1.00 92.94 72 SER A CA 1
ATOM 570 C C . SER A 1 72 ? 18.359 0.987 -22.293 1.00 92.94 72 SER A C 1
ATOM 572 O O . SER A 1 72 ? 18.915 1.759 -23.069 1.00 92.94 72 SER A O 1
ATOM 574 N N . GLU A 1 73 ? 17.230 1.299 -21.648 1.00 90.38 73 GLU A N 1
ATOM 575 C CA . GLU A 1 73 ? 16.517 2.573 -21.812 1.00 90.38 73 GLU A CA 1
ATOM 576 C C . GLU A 1 73 ? 16.939 3.636 -20.788 1.00 90.38 73 GLU A C 1
ATOM 578 O O . GLU A 1 73 ? 16.594 4.813 -20.939 1.00 90.38 73 GLU A O 1
ATOM 583 N N . SER A 1 74 ? 17.690 3.235 -19.756 1.00 85.12 74 SER A N 1
ATOM 584 C CA . SER A 1 74 ? 18.242 4.153 -18.764 1.00 85.12 74 SER A CA 1
ATOM 585 C C . SER A 1 74 ? 19.154 5.168 -19.459 1.00 85.12 74 SER A C 1
ATOM 587 O O . SER A 1 74 ? 20.110 4.772 -20.136 1.00 85.12 74 SER A O 1
ATOM 589 N N . PRO A 1 75 ? 18.880 6.476 -19.321 1.00 85.88 75 PRO A N 1
ATOM 590 C CA . PRO A 1 75 ? 19.616 7.485 -20.060 1.00 85.88 75 PRO A CA 1
ATOM 591 C C . PRO A 1 75 ? 21.089 7.504 -19.643 1.00 85.88 75 PRO A C 1
ATOM 593 O O . PRO A 1 75 ? 21.422 7.436 -18.459 1.00 85.88 75 PRO A O 1
ATOM 596 N N . LYS A 1 76 ? 21.968 7.613 -20.643 1.00 79.38 76 LYS A N 1
ATOM 597 C CA . LYS A 1 76 ? 23.413 7.803 -20.485 1.00 79.38 76 LYS A CA 1
ATOM 598 C C . LYS A 1 76 ? 23.726 9.202 -21.003 1.00 79.38 76 LYS A C 1
ATOM 600 O O . LYS A 1 76 ? 23.602 9.433 -22.201 1.00 79.38 76 LYS A O 1
ATOM 605 N N . GLY A 1 77 ? 24.058 10.142 -20.126 1.00 74.62 77 GLY A N 1
ATOM 606 C CA . GLY A 1 77 ? 24.196 11.536 -20.541 1.00 74.62 77 GLY A CA 1
ATOM 607 C C . GLY A 1 77 ? 24.414 12.505 -19.388 1.00 74.62 77 GLY A C 1
ATOM 608 O O . GLY A 1 77 ? 24.736 12.096 -18.274 1.00 74.62 77 GLY A O 1
ATOM 609 N N . ALA A 1 78 ? 24.264 13.793 -19.696 1.00 77.75 78 ALA A N 1
ATOM 610 C CA . ALA A 1 78 ? 24.368 14.880 -18.733 1.00 77.75 78 ALA A CA 1
ATOM 611 C C . ALA A 1 78 ? 23.240 14.817 -17.687 1.00 77.75 78 ALA A C 1
ATOM 613 O O . ALA A 1 78 ? 22.155 14.313 -17.955 1.00 77.75 78 ALA A O 1
ATOM 614 N N . ASN A 1 79 ? 23.488 15.362 -16.497 1.00 85.62 79 ASN A N 1
ATOM 615 C CA . ASN A 1 79 ? 22.471 15.495 -15.452 1.00 85.62 79 ASN A CA 1
ATOM 616 C C . ASN A 1 79 ? 21.593 16.725 -15.730 1.00 85.62 79 ASN A C 1
ATOM 618 O O . ASN A 1 79 ? 21.727 17.738 -15.052 1.00 85.62 79 ASN A O 1
ATOM 622 N N . ASP A 1 80 ? 20.749 16.652 -16.759 1.00 89.62 80 ASP A N 1
ATOM 623 C CA . ASP A 1 80 ? 19.788 17.694 -17.124 1.00 89.62 80 ASP A CA 1
ATOM 624 C C . ASP A 1 80 ? 18.332 17.228 -16.931 1.00 89.62 80 ASP A C 1
ATOM 626 O O . ASP A 1 80 ? 18.044 16.047 -16.712 1.00 89.62 80 ASP A O 1
ATOM 630 N N . ALA A 1 81 ? 17.388 18.170 -17.017 1.00 88.25 81 ALA A N 1
ATOM 631 C CA . ALA A 1 81 ? 15.967 17.891 -16.802 1.00 88.25 81 ALA A CA 1
ATOM 632 C C . ALA A 1 81 ? 15.436 16.802 -17.752 1.00 88.25 81 ALA A C 1
ATOM 634 O O . ALA A 1 81 ? 14.720 15.899 -17.317 1.00 88.25 81 ALA A O 1
ATOM 635 N N . SER A 1 82 ? 15.841 16.838 -19.027 1.00 89.06 82 SER A N 1
ATOM 636 C CA . SER A 1 82 ? 15.394 15.884 -20.048 1.00 89.06 82 SER A CA 1
ATOM 637 C C . SER A 1 82 ? 15.857 14.449 -19.749 1.00 89.06 82 SER A C 1
ATOM 639 O O . SER A 1 82 ? 15.084 13.490 -19.891 1.00 89.06 82 SER A O 1
ATOM 641 N N . THR A 1 83 ? 17.088 14.297 -19.248 1.00 91.25 83 THR A N 1
ATOM 642 C CA . THR A 1 83 ? 17.653 13.025 -18.791 1.00 91.25 83 THR A CA 1
ATOM 643 C C . THR A 1 83 ? 16.913 12.497 -17.566 1.00 91.25 83 THR A C 1
ATOM 645 O O . THR A 1 83 ? 16.516 11.329 -17.544 1.00 91.25 83 THR A O 1
ATOM 648 N N . PHE A 1 84 ? 16.652 13.336 -16.561 1.00 92.06 84 PHE A N 1
ATOM 649 C CA . PHE A 1 84 ? 15.909 12.910 -15.372 1.00 92.06 84 PHE A CA 1
ATOM 650 C C . PHE A 1 84 ? 14.459 12.541 -15.682 1.00 92.06 84 PHE A C 1
ATOM 652 O O . PHE A 1 84 ? 13.963 11.534 -15.177 1.00 92.06 84 PHE A O 1
ATOM 659 N N . GLN A 1 85 ? 13.799 13.279 -16.570 1.00 91.12 85 GLN A N 1
ATOM 660 C CA . GLN A 1 85 ? 12.449 12.972 -17.036 1.00 91.12 85 GLN A CA 1
ATOM 661 C C . GLN A 1 85 ? 12.384 11.608 -17.727 1.00 91.12 85 GLN A C 1
ATOM 663 O O . GLN A 1 85 ? 11.533 10.783 -17.385 1.00 91.12 85 GLN A O 1
ATOM 668 N N . ARG A 1 86 ? 13.327 11.318 -18.640 1.00 91.00 86 ARG A N 1
ATOM 669 C CA . ARG A 1 86 ? 13.432 9.993 -19.271 1.00 91.00 86 ARG A CA 1
ATOM 670 C C . ARG A 1 86 ? 13.665 8.904 -18.231 1.00 91.00 86 ARG A C 1
ATOM 672 O O . ARG A 1 86 ? 12.988 7.879 -18.274 1.00 91.00 86 ARG A O 1
ATOM 679 N N . LYS A 1 87 ? 14.583 9.130 -17.285 1.00 93.50 87 LYS A N 1
ATOM 680 C CA . LYS A 1 87 ? 14.865 8.184 -16.199 1.00 93.50 87 LYS A CA 1
ATOM 681 C C . LYS A 1 87 ? 13.598 7.870 -15.408 1.00 93.50 87 LYS A C 1
ATOM 683 O O . LYS A 1 87 ? 13.232 6.707 -15.309 1.00 93.50 87 LYS A O 1
ATOM 688 N N . LEU A 1 88 ? 12.887 8.878 -14.907 1.00 93.44 88 LEU A N 1
ATOM 689 C CA . LEU A 1 88 ? 11.659 8.667 -14.137 1.00 93.44 88 LEU A CA 1
ATOM 690 C C . LEU A 1 88 ? 10.569 7.949 -14.954 1.00 93.44 88 LEU A C 1
ATOM 692 O O . LEU A 1 88 ? 9.885 7.078 -14.417 1.00 93.44 88 LEU A O 1
ATOM 696 N N . ALA A 1 89 ? 10.428 8.256 -16.248 1.00 92.00 89 ALA A N 1
ATOM 697 C CA . ALA A 1 89 ? 9.457 7.595 -17.123 1.00 92.00 89 ALA A CA 1
ATOM 698 C C . ALA A 1 89 ? 9.762 6.098 -17.322 1.00 92.00 89 ALA A C 1
ATOM 700 O O . ALA A 1 89 ? 8.858 5.265 -17.205 1.00 92.00 89 ALA A O 1
ATOM 701 N N . VAL A 1 90 ? 11.030 5.743 -17.567 1.00 93.62 90 VAL A N 1
ATOM 702 C CA . VAL A 1 90 ? 11.485 4.341 -17.666 1.00 93.62 90 VAL A CA 1
ATOM 703 C C . VAL A 1 90 ? 11.163 3.583 -16.379 1.00 93.62 90 VAL A C 1
ATOM 705 O O . VAL A 1 90 ? 10.641 2.470 -16.420 1.00 93.62 90 VAL A O 1
ATOM 708 N N . GLU A 1 91 ? 11.412 4.210 -15.233 1.00 95.81 91 GLU A N 1
ATOM 709 C CA . GLU A 1 91 ? 11.204 3.608 -13.917 1.00 95.81 91 GLU A CA 1
ATOM 710 C C . GLU A 1 91 ? 9.717 3.436 -13.593 1.00 95.81 91 GLU A C 1
ATOM 712 O O . GLU A 1 91 ? 9.325 2.414 -13.032 1.00 95.81 91 GLU A O 1
ATOM 717 N N . CYS A 1 92 ? 8.861 4.374 -14.013 1.00 94.00 92 CYS A N 1
ATOM 718 C CA . CYS A 1 92 ? 7.407 4.238 -13.891 1.00 94.00 92 CYS A CA 1
ATOM 719 C C . CYS A 1 92 ? 6.888 3.036 -14.692 1.00 94.00 92 CYS A C 1
ATOM 721 O O . CYS A 1 92 ? 6.092 2.235 -14.193 1.00 94.00 92 CYS A O 1
ATOM 723 N N . ILE A 1 93 ? 7.347 2.890 -15.935 1.00 93.06 93 ILE A N 1
ATOM 724 C CA . ILE A 1 93 ? 6.975 1.767 -16.804 1.00 93.06 93 ILE A CA 1
ATOM 725 C C . ILE A 1 93 ? 7.469 0.448 -16.199 1.00 93.06 93 ILE A C 1
ATOM 727 O O . ILE A 1 93 ? 6.693 -0.504 -16.098 1.00 93.06 93 ILE A O 1
ATOM 731 N N . PHE A 1 94 ? 8.720 0.411 -15.729 1.00 96.19 94 PHE A N 1
ATOM 732 C CA . PHE A 1 94 ? 9.287 -0.757 -15.059 1.00 96.19 94 PHE A CA 1
ATOM 733 C C . PHE A 1 94 ? 8.481 -1.144 -13.815 1.00 96.19 94 PHE A C 1
ATOM 735 O O . PHE A 1 94 ? 8.061 -2.293 -13.705 1.00 96.19 94 PHE A O 1
ATOM 742 N N . CYS A 1 95 ? 8.183 -0.194 -12.920 1.00 96.94 95 CYS A N 1
ATOM 743 C CA . CYS A 1 95 ? 7.372 -0.459 -11.730 1.00 96.94 95 CYS A CA 1
ATOM 744 C C . CYS A 1 95 ? 5.984 -0.989 -12.101 1.00 96.94 95 CYS A C 1
ATOM 746 O O . CYS A 1 95 ? 5.531 -1.965 -11.511 1.00 96.94 95 CYS A O 1
ATOM 748 N N . SER A 1 96 ? 5.329 -0.399 -13.105 1.00 94.25 96 SER A N 1
ATOM 749 C CA . SER A 1 96 ? 4.000 -0.832 -13.564 1.00 94.25 96 SER A CA 1
ATOM 750 C C . SER A 1 96 ? 4.012 -2.281 -14.064 1.00 94.25 96 SER A C 1
ATOM 752 O O . SER A 1 96 ? 3.150 -3.076 -13.688 1.00 94.25 96 SER A O 1
ATOM 754 N N . ALA A 1 97 ? 5.020 -2.652 -14.860 1.00 94.81 97 ALA A N 1
ATOM 755 C CA . ALA A 1 97 ? 5.213 -4.027 -15.315 1.00 94.81 97 ALA A CA 1
ATOM 756 C C . ALA A 1 97 ? 5.539 -4.976 -14.149 1.00 94.81 97 ALA A C 1
ATOM 758 O O . ALA A 1 97 ? 4.954 -6.056 -14.050 1.00 94.81 97 ALA A O 1
ATOM 759 N N . CYS A 1 98 ? 6.421 -4.563 -13.235 1.00 97.06 98 CYS A N 1
ATOM 760 C CA . CYS A 1 98 ? 6.802 -5.352 -12.068 1.00 97.06 98 CYS A CA 1
ATOM 761 C C . CYS A 1 98 ? 5.645 -5.574 -11.090 1.00 97.06 98 CYS A C 1
ATOM 763 O O . CYS A 1 98 ? 5.561 -6.659 -10.527 1.00 97.06 98 CYS A O 1
ATOM 765 N N . ILE A 1 99 ? 4.728 -4.618 -10.908 1.00 96.25 99 ILE A N 1
ATOM 766 C CA . ILE A 1 99 ? 3.531 -4.816 -10.073 1.00 96.25 99 ILE A CA 1
ATOM 767 C C . ILE A 1 99 ? 2.730 -6.003 -10.613 1.00 96.25 99 ILE A C 1
ATOM 769 O O . ILE A 1 99 ? 2.506 -6.976 -9.895 1.00 96.25 99 ILE A O 1
ATOM 773 N N . ARG A 1 100 ? 2.376 -5.971 -11.903 1.00 93.69 100 ARG A N 1
ATOM 774 C CA . ARG A 1 100 ? 1.600 -7.037 -12.558 1.00 93.69 100 ARG A CA 1
ATOM 775 C C . ARG A 1 100 ? 2.330 -8.375 -12.558 1.00 93.69 100 ARG A C 1
ATOM 777 O O . ARG A 1 100 ? 1.716 -9.416 -12.331 1.00 93.69 100 ARG A O 1
ATOM 784 N N . PHE A 1 101 ? 3.644 -8.334 -12.774 1.00 95.44 101 PHE A N 1
ATOM 785 C CA . PHE A 1 101 ? 4.516 -9.496 -12.678 1.00 95.44 101 PHE A CA 1
ATOM 786 C C . PHE A 1 101 ? 4.456 -10.122 -11.277 1.00 95.44 101 PHE A C 1
ATO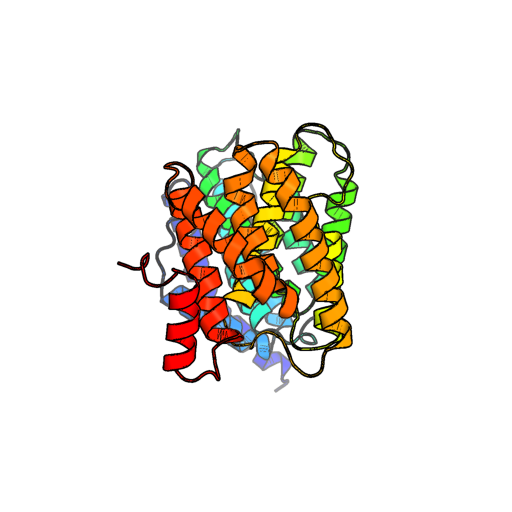M 788 O O . PHE A 1 101 ? 4.142 -11.302 -11.153 1.00 95.44 101 PHE A O 1
ATOM 795 N N . VAL A 1 102 ? 4.716 -9.344 -10.221 1.00 96.50 102 VAL A N 1
ATOM 796 C CA . VAL A 1 102 ? 4.796 -9.841 -8.837 1.00 96.50 102 VAL A CA 1
ATOM 797 C C . VAL A 1 102 ? 3.440 -10.349 -8.358 1.00 96.50 102 VAL A C 1
ATOM 799 O O . VAL A 1 102 ? 3.381 -11.370 -7.683 1.00 96.50 102 VAL A O 1
ATOM 802 N N . GLU A 1 103 ? 2.340 -9.698 -8.741 1.00 94.06 103 GLU A N 1
ATOM 803 C CA . GLU A 1 103 ? 0.992 -10.138 -8.365 1.00 94.06 103 GLU A CA 1
ATOM 804 C C . GLU A 1 103 ? 0.602 -11.514 -8.921 1.00 94.06 103 GLU A C 1
ATOM 806 O O . GLU A 1 103 ? -0.295 -12.156 -8.372 1.00 94.06 103 GLU A O 1
ATOM 811 N N . CYS A 1 104 ? 1.249 -11.965 -9.997 1.00 93.69 104 CYS A N 1
ATOM 812 C CA . CYS A 1 104 ? 0.980 -13.256 -10.628 1.00 93.69 104 CYS A CA 1
ATOM 813 C C . CYS A 1 104 ? 2.149 -14.246 -10.549 1.00 93.69 104 CYS A C 1
ATOM 815 O O . CYS A 1 104 ? 1.966 -15.409 -10.901 1.00 93.69 104 CYS A O 1
ATOM 817 N N . CYS A 1 105 ? 3.328 -13.824 -10.097 1.00 94.50 105 CYS A N 1
ATOM 818 C CA . CYS A 1 105 ? 4.487 -14.693 -9.949 1.00 94.50 105 CYS A CA 1
ATOM 819 C C . CYS A 1 105 ? 4.292 -15.653 -8.758 1.00 94.50 105 CYS A C 1
ATOM 821 O O . CYS A 1 105 ? 4.007 -15.191 -7.651 1.00 94.50 105 CYS A O 1
ATOM 823 N N . PRO A 1 106 ? 4.488 -16.974 -8.935 1.00 91.94 106 PRO A N 1
ATOM 824 C CA . PRO A 1 106 ? 4.570 -17.914 -7.822 1.00 91.94 106 PRO A CA 1
ATOM 825 C C . PRO A 1 106 ? 5.729 -17.549 -6.891 1.00 91.94 106 PRO A C 1
ATOM 827 O O . PRO A 1 106 ? 6.754 -17.035 -7.348 1.00 91.94 106 PRO A O 1
ATOM 830 N N . GLN A 1 107 ? 5.600 -17.852 -5.600 1.00 89.50 107 GLN A N 1
ATOM 831 C CA . GLN A 1 107 ? 6.635 -17.555 -4.604 1.00 89.50 107 GLN A CA 1
ATOM 832 C C . GLN A 1 107 ? 7.967 -18.244 -4.941 1.00 89.50 107 GLN A C 1
ATOM 834 O O . GLN A 1 107 ? 9.029 -17.624 -4.871 1.00 89.50 107 GLN A O 1
ATOM 839 N N . GLU A 1 108 ? 7.898 -19.496 -5.390 1.00 92.12 108 GLU A N 1
ATOM 840 C CA . GLU A 1 108 ? 9.030 -20.323 -5.821 1.00 92.12 108 GLU A CA 1
ATOM 841 C C . GLU A 1 108 ? 9.497 -19.984 -7.248 1.00 92.12 108 GLU A C 1
ATOM 843 O O . GLU A 1 108 ? 10.453 -20.568 -7.755 1.00 92.12 108 GLU A O 1
ATOM 848 N N . GLY A 1 109 ? 8.816 -19.048 -7.919 1.00 89.19 109 GLY A N 1
ATOM 849 C CA . GLY A 1 109 ? 9.064 -18.690 -9.311 1.00 89.19 109 GLY A CA 1
ATOM 850 C C . GLY A 1 109 ? 10.373 -17.934 -9.535 1.00 89.19 109 GLY A C 1
ATOM 851 O O . GLY A 1 109 ? 10.890 -17.945 -10.649 1.00 89.19 109 GLY A O 1
ATOM 852 N N . LEU A 1 110 ? 10.934 -17.293 -8.509 1.00 95.56 110 LEU A N 1
ATOM 853 C CA . LEU A 1 110 ? 12.198 -16.562 -8.599 1.00 95.56 110 LEU A CA 1
ATOM 854 C C . LEU A 1 110 ? 13.208 -17.033 -7.557 1.00 95.56 110 LEU A C 1
ATOM 856 O O . LEU A 1 110 ? 12.862 -17.547 -6.496 1.00 95.56 110 LEU A O 1
ATOM 860 N N . THR A 1 111 ? 14.483 -16.792 -7.856 1.00 95.56 111 THR A N 1
ATOM 861 C CA . THR A 1 111 ? 15.574 -16.981 -6.898 1.00 95.56 111 THR A CA 1
ATOM 862 C C . THR A 1 111 ? 15.570 -15.874 -5.846 1.00 95.56 111 THR A C 1
ATOM 864 O O . THR A 1 111 ? 15.142 -14.750 -6.115 1.00 95.56 111 THR A O 1
ATOM 867 N N . GLU A 1 112 ? 16.135 -16.160 -4.669 1.00 95.88 112 GLU A N 1
ATOM 868 C CA . GLU A 1 112 ? 16.275 -15.165 -3.597 1.00 95.88 112 GLU A CA 1
ATOM 869 C C . GLU A 1 112 ? 16.984 -13.896 -4.086 1.00 95.88 112 GLU A C 1
ATOM 871 O O . GLU A 1 112 ? 16.523 -12.793 -3.827 1.00 95.88 112 GLU A O 1
ATOM 876 N N . LYS A 1 113 ? 18.029 -14.040 -4.911 1.00 96.94 113 LYS A N 1
ATOM 877 C CA . LYS A 1 113 ? 18.752 -12.906 -5.505 1.00 96.94 113 LYS A CA 1
ATOM 878 C C . LYS A 1 113 ? 17.835 -11.962 -6.294 1.00 96.94 113 LYS A C 1
ATOM 880 O O . LYS A 1 113 ? 18.000 -10.747 -6.206 1.00 96.94 113 LYS A O 1
ATOM 885 N N . LEU A 1 114 ? 16.900 -12.501 -7.079 1.00 97.12 114 LEU A N 1
ATOM 886 C CA . LEU A 1 114 ? 15.966 -11.691 -7.868 1.00 97.12 114 LEU A CA 1
ATOM 887 C C . LEU A 1 114 ? 14.916 -11.027 -6.973 1.00 97.12 114 LEU A C 1
ATOM 889 O O . LEU A 1 114 ? 14.612 -9.850 -7.169 1.00 97.12 114 LEU A O 1
ATOM 893 N N . TRP A 1 115 ? 14.428 -11.738 -5.955 1.00 97.19 115 TRP A N 1
ATOM 894 C CA . TRP A 1 115 ? 13.523 -11.167 -4.960 1.00 97.19 115 TRP A CA 1
ATOM 895 C C . TRP A 1 115 ? 14.162 -10.018 -4.179 1.00 97.19 115 TRP A C 1
ATOM 897 O O . TRP A 1 115 ? 13.617 -8.914 -4.159 1.00 97.19 115 TRP A O 1
ATOM 907 N N . SER A 1 116 ? 15.346 -10.238 -3.602 1.00 97.69 116 SER A N 1
ATOM 908 C CA . SER A 1 116 ? 16.086 -9.191 -2.895 1.00 97.69 116 SER A CA 1
ATOM 909 C C . SER A 1 116 ? 16.453 -8.036 -3.832 1.00 97.69 116 SER A C 1
ATOM 911 O O . SER A 1 116 ? 16.472 -6.887 -3.404 1.00 97.69 116 SER A O 1
ATOM 913 N N . GLY A 1 117 ? 16.708 -8.308 -5.118 1.00 98.19 117 GLY A N 1
ATOM 914 C CA . GLY A 1 117 ? 16.948 -7.282 -6.135 1.00 98.19 117 GLY A CA 1
ATOM 915 C C . GLY A 1 117 ? 15.760 -6.333 -6.329 1.00 98.19 117 GLY A C 1
ATOM 916 O O . GLY A 1 117 ? 15.957 -5.120 -6.383 1.00 98.19 117 GLY A O 1
ATOM 917 N N . LEU A 1 118 ? 14.532 -6.862 -6.369 1.00 98.25 118 LEU A N 1
ATOM 918 C CA . LEU A 1 118 ? 13.312 -6.049 -6.435 1.00 98.25 118 LEU A CA 1
ATOM 919 C C . LEU A 1 118 ? 13.079 -5.251 -5.146 1.00 98.25 118 LEU A C 1
ATOM 921 O O . LEU A 1 118 ? 12.731 -4.074 -5.212 1.00 98.25 118 LEU A O 1
ATOM 925 N N . GLU A 1 119 ? 13.309 -5.858 -3.979 1.00 98.38 119 GLU A N 1
ATOM 926 C CA . GLU A 1 119 ? 13.233 -5.138 -2.702 1.00 98.38 119 GLU A CA 1
ATOM 927 C C . GLU A 1 119 ? 14.272 -4.009 -2.634 1.00 98.38 119 GLU A C 1
ATOM 929 O O . GLU A 1 119 ? 13.936 -2.893 -2.242 1.00 98.38 119 GLU A O 1
ATOM 934 N N . ASN A 1 120 ? 15.514 -4.266 -3.063 1.00 98.44 120 ASN A N 1
ATOM 935 C CA . ASN A 1 120 ? 16.577 -3.259 -3.131 1.00 98.44 120 ASN A CA 1
ATOM 936 C C . ASN A 1 120 ? 16.168 -2.088 -4.008 1.00 98.44 120 ASN A C 1
ATOM 938 O O . ASN A 1 120 ? 16.196 -0.955 -3.547 1.00 98.44 120 ASN A O 1
ATOM 942 N N . PHE A 1 121 ? 15.693 -2.375 -5.217 1.00 98.44 121 PHE A N 1
ATOM 943 C CA . PHE A 1 121 ? 15.197 -1.361 -6.134 1.00 98.44 121 PHE A CA 1
ATOM 944 C C . PHE A 1 121 ? 14.131 -0.453 -5.495 1.00 98.44 121 PHE A C 1
ATOM 946 O O . PHE A 1 121 ? 14.220 0.772 -5.593 1.00 98.44 121 PHE A O 1
ATOM 953 N N . VAL A 1 122 ? 13.138 -1.040 -4.819 1.00 98.62 122 VAL A N 1
ATOM 954 C CA . VAL A 1 122 ? 12.067 -0.280 -4.162 1.00 98.62 122 VAL A CA 1
ATOM 955 C C . VAL A 1 122 ? 12.627 0.618 -3.061 1.00 98.62 122 VAL A C 1
ATOM 957 O O . VAL A 1 122 ? 12.356 1.819 -3.048 1.00 98.62 122 VAL A O 1
ATOM 960 N N . PHE A 1 123 ? 13.404 0.057 -2.133 1.00 98.56 123 PHE A N 1
ATOM 961 C CA . PHE A 1 123 ? 13.937 0.827 -1.010 1.00 98.56 123 PHE A CA 1
ATOM 962 C C . PHE A 1 123 ? 14.948 1.883 -1.464 1.00 98.56 123 PHE A C 1
ATOM 964 O O . PHE A 1 123 ? 14.939 2.985 -0.921 1.00 98.56 123 PHE A O 1
ATOM 971 N N . ASP A 1 124 ? 15.745 1.609 -2.497 1.00 98.19 124 ASP A N 1
ATOM 972 C CA . ASP A 1 124 ? 16.672 2.580 -3.075 1.00 98.19 124 ASP A CA 1
ATOM 973 C C . ASP A 1 124 ? 15.932 3.813 -3.594 1.00 98.19 124 ASP A C 1
ATOM 975 O O . ASP A 1 124 ? 16.388 4.929 -3.349 1.00 98.19 124 ASP A O 1
ATOM 979 N N . TRP A 1 125 ? 14.773 3.643 -4.239 1.00 98.00 125 TRP A N 1
ATOM 980 C CA . TRP A 1 125 ? 13.927 4.770 -4.639 1.00 98.00 125 TRP A CA 1
ATOM 981 C C . TRP A 1 125 ? 13.302 5.483 -3.442 1.00 98.00 125 TRP A C 1
ATOM 983 O O . TRP A 1 125 ? 13.378 6.708 -3.370 1.00 98.00 125 TRP A O 1
ATOM 993 N N . LEU A 1 126 ? 12.736 4.753 -2.476 1.00 97.81 126 LEU A N 1
ATOM 994 C CA . LEU A 1 126 ? 12.141 5.374 -1.284 1.00 97.81 126 LEU A CA 1
ATOM 995 C C . LEU A 1 126 ? 13.160 6.214 -0.500 1.00 97.81 126 LEU A C 1
ATOM 997 O O . LEU A 1 126 ? 12.805 7.260 0.039 1.00 97.81 126 LEU A O 1
ATOM 1001 N N . ILE A 1 127 ? 14.419 5.781 -0.460 1.00 97.00 127 ILE A N 1
ATOM 1002 C CA . ILE A 1 127 ? 15.497 6.448 0.271 1.00 97.00 127 ILE A CA 1
ATOM 1003 C C . ILE A 1 127 ? 16.129 7.562 -0.564 1.00 97.00 127 ILE A C 1
ATOM 1005 O O . ILE A 1 127 ? 16.337 8.666 -0.074 1.00 97.00 127 ILE A O 1
ATOM 1009 N N . ASN A 1 128 ? 16.475 7.292 -1.820 1.00 96.31 128 ASN A N 1
ATOM 1010 C CA . ASN A 1 128 ? 17.371 8.161 -2.579 1.00 96.31 128 ASN A CA 1
ATOM 1011 C C . ASN A 1 128 ? 16.652 9.045 -3.602 1.00 96.31 128 ASN A C 1
ATOM 1013 O O . ASN A 1 128 ? 17.331 9.795 -4.295 1.00 96.31 128 ASN A O 1
ATOM 1017 N N . ALA A 1 129 ? 15.318 9.017 -3.714 1.00 94.19 129 ALA A N 1
ATOM 1018 C CA . ALA A 1 129 ? 14.607 9.761 -4.760 1.00 94.19 129 ALA A CA 1
ATOM 1019 C C . ALA A 1 129 ? 14.945 11.261 -4.812 1.00 94.19 129 ALA A C 1
ATOM 1021 O O . ALA A 1 129 ? 15.074 11.794 -5.909 1.00 94.19 129 ALA A O 1
ATOM 1022 N N . ASP A 1 130 ? 15.120 11.939 -3.669 1.00 91.25 130 ASP A N 1
ATOM 1023 C CA . ASP A 1 130 ? 15.546 13.355 -3.635 1.00 91.25 130 ASP A CA 1
ATOM 1024 C C . ASP A 1 130 ? 16.994 13.561 -4.104 1.00 91.25 130 ASP A C 1
ATOM 1026 O O . ASP A 1 130 ? 17.322 14.611 -4.645 1.00 91.25 130 ASP A O 1
ATOM 1030 N N . ARG A 1 131 ? 17.863 12.563 -3.910 1.00 91.94 131 ARG A N 1
ATOM 1031 C CA . ARG A 1 131 ? 19.261 12.595 -4.369 1.00 91.94 131 ARG A CA 1
ATOM 1032 C C . ARG A 1 131 ? 19.373 12.281 -5.857 1.00 91.94 131 ARG A C 1
ATOM 1034 O O . ARG A 1 131 ? 20.294 12.751 -6.512 1.00 91.94 131 ARG A O 1
ATOM 1041 N N . VAL A 1 132 ? 18.465 11.451 -6.373 1.00 91.06 132 VAL A N 1
ATOM 1042 C CA . VAL A 1 132 ? 18.423 11.082 -7.791 1.00 91.06 132 VAL A CA 1
ATOM 1043 C C . VAL A 1 132 ? 17.809 12.205 -8.619 1.00 91.06 132 VAL A C 1
ATOM 1045 O O . VAL A 1 132 ? 18.351 12.519 -9.670 1.00 91.06 132 VAL A O 1
ATOM 1048 N N . VAL A 1 133 ? 16.701 12.798 -8.163 1.00 91.12 133 VAL A N 1
ATOM 1049 C CA . VAL A 1 133 ? 16.060 13.950 -8.810 1.00 91.12 133 VAL A CA 1
ATOM 1050 C C . VAL A 1 133 ? 15.652 14.951 -7.732 1.00 91.12 133 VAL A C 1
ATOM 1052 O O . VAL A 1 133 ? 14.672 14.741 -7.012 1.00 91.12 133 VAL A O 1
ATOM 1055 N N . SER A 1 134 ? 16.417 16.038 -7.623 1.00 89.75 134 SER A N 1
ATOM 1056 C CA . SER A 1 134 ? 16.155 17.108 -6.660 1.00 89.75 134 SER A CA 1
ATOM 1057 C C . SER A 1 134 ? 14.862 17.840 -7.010 1.00 89.75 134 SER A C 1
ATOM 1059 O O . SER A 1 134 ? 14.712 18.371 -8.108 1.00 89.75 134 SER A O 1
ATOM 1061 N N . GLN A 1 135 ? 13.941 17.914 -6.049 1.00 86.81 135 GLN A N 1
ATOM 1062 C CA . GLN A 1 135 ? 12.690 18.664 -6.204 1.00 86.81 135 GLN A CA 1
ATOM 1063 C C . GLN A 1 135 ? 12.924 20.181 -6.291 1.00 86.81 135 GLN A C 1
ATOM 1065 O O . GLN A 1 135 ? 12.091 20.897 -6.835 1.00 86.81 135 GLN A O 1
ATOM 1070 N N . VAL A 1 136 ? 14.042 20.669 -5.740 1.00 89.44 136 VAL A N 1
ATOM 1071 C CA . VAL A 1 136 ? 14.392 22.098 -5.736 1.00 89.44 136 VAL A CA 1
ATOM 1072 C C . VAL A 1 136 ? 15.020 22.503 -7.066 1.00 89.44 136 VAL A C 1
ATOM 1074 O O . VAL A 1 136 ? 14.701 23.562 -7.594 1.00 89.44 136 VAL A O 1
ATOM 1077 N N . GLU A 1 137 ? 15.897 21.658 -7.611 1.00 90.88 137 GLU A N 1
ATOM 1078 C CA . GLU A 1 137 ? 16.577 21.932 -8.885 1.00 90.88 137 GLU A CA 1
ATOM 1079 C C . GLU A 1 137 ? 15.674 21.642 -10.091 1.00 90.88 137 GLU A C 1
ATOM 1081 O O . GLU A 1 137 ? 15.756 22.344 -11.095 1.00 90.88 137 GLU A O 1
ATOM 1086 N N . TYR A 1 138 ? 14.786 20.646 -9.983 1.00 91.06 138 TYR A N 1
ATOM 1087 C CA . TYR A 1 138 ? 13.906 20.200 -11.068 1.00 91.06 138 TYR A CA 1
ATOM 1088 C C . TYR A 1 138 ? 12.424 20.221 -10.655 1.00 91.06 138 TYR A C 1
ATOM 1090 O O . TYR A 1 138 ? 11.778 19.168 -10.604 1.00 91.06 138 TYR A O 1
ATOM 1098 N N . PRO A 1 139 ? 11.845 21.404 -10.369 1.00 90.19 139 PRO A N 1
ATOM 1099 C CA . PRO A 1 139 ? 10.459 21.517 -9.913 1.00 90.19 139 PRO A CA 1
ATOM 1100 C C . PRO A 1 139 ? 9.437 21.001 -10.940 1.00 90.19 139 PRO A C 1
ATOM 1102 O O . PRO A 1 139 ? 8.392 20.489 -10.544 1.00 90.19 139 PRO A O 1
ATOM 1105 N N . SER A 1 140 ? 9.744 21.051 -12.243 1.00 89.19 140 SER A N 1
ATOM 1106 C CA . SER A 1 140 ? 8.886 20.493 -13.305 1.00 89.19 140 SER A CA 1
ATOM 1107 C C . SER A 1 140 ? 8.737 18.967 -13.241 1.00 89.19 140 SER A C 1
ATOM 1109 O O . SER A 1 140 ? 7.795 18.414 -13.800 1.00 89.19 140 SER A O 1
ATOM 1111 N N . LEU A 1 141 ? 9.628 18.261 -12.534 1.00 90.75 141 LEU A N 1
ATOM 1112 C CA . LEU A 1 141 ? 9.621 16.797 -12.439 1.00 90.75 141 LEU A CA 1
ATOM 1113 C C . LEU A 1 141 ? 8.958 16.264 -11.161 1.00 90.75 141 LEU A C 1
ATOM 1115 O O . LEU A 1 141 ? 8.916 15.047 -10.959 1.00 90.75 141 LEU A O 1
ATOM 1119 N N . VAL A 1 142 ? 8.442 17.142 -10.293 1.00 89.81 142 VAL A N 1
ATOM 1120 C CA . VAL A 1 142 ? 7.849 16.764 -8.998 1.00 89.81 142 VAL A CA 1
ATOM 1121 C C . VAL A 1 142 ? 6.682 15.792 -9.173 1.00 89.81 142 VAL A C 1
ATOM 1123 O O . VAL A 1 142 ? 6.644 14.771 -8.482 1.00 89.81 142 VAL A O 1
ATOM 1126 N N . ASP A 1 143 ? 5.787 16.047 -10.128 1.00 89.19 143 ASP A N 1
ATOM 1127 C CA . ASP A 1 143 ? 4.611 15.202 -10.369 1.00 89.19 143 ASP A CA 1
ATOM 1128 C C . ASP A 1 143 ? 5.000 13.811 -10.881 1.00 89.19 143 ASP A C 1
ATOM 1130 O O . ASP A 1 143 ? 4.544 12.793 -10.353 1.00 89.19 143 ASP A O 1
ATOM 1134 N N . LEU A 1 144 ? 5.909 13.740 -11.860 1.00 89.81 144 LEU A N 1
ATOM 1135 C CA . LEU A 1 144 ? 6.404 12.473 -12.399 1.00 89.81 144 LEU A CA 1
ATOM 1136 C C . LEU A 1 144 ? 7.177 11.663 -11.342 1.00 89.81 144 LEU A C 1
ATOM 1138 O O . LEU A 1 144 ? 7.028 10.442 -11.255 1.00 89.81 144 LEU A O 1
ATOM 1142 N N . ARG A 1 145 ? 7.962 12.328 -10.487 1.00 93.12 145 ARG A N 1
ATOM 1143 C CA . ARG A 1 145 ? 8.623 11.689 -9.339 1.00 93.12 145 ARG A CA 1
ATOM 1144 C C . ARG A 1 145 ? 7.600 11.188 -8.315 1.00 93.12 145 ARG A C 1
ATOM 1146 O O . ARG A 1 145 ? 7.762 10.088 -7.788 1.00 93.12 145 ARG A O 1
ATOM 1153 N N . GLY A 1 146 ? 6.548 11.959 -8.042 1.00 93.12 146 GLY A N 1
ATOM 1154 C CA . GLY A 1 146 ? 5.439 11.555 -7.176 1.00 93.12 146 GLY A CA 1
ATOM 1155 C C . GLY A 1 146 ? 4.724 10.307 -7.697 1.00 93.12 146 GLY A C 1
ATOM 1156 O O . GLY A 1 146 ? 4.507 9.361 -6.939 1.00 93.12 146 GLY A O 1
ATOM 1157 N N . LEU A 1 147 ? 4.450 10.258 -9.004 1.00 92.38 147 LEU A N 1
ATOM 1158 C CA . LEU A 1 147 ? 3.906 9.082 -9.683 1.00 92.38 147 LEU A CA 1
ATOM 1159 C C . LEU A 1 147 ? 4.825 7.861 -9.541 1.00 92.38 147 LEU A C 1
ATOM 1161 O O . LEU A 1 147 ? 4.343 6.767 -9.241 1.00 92.38 147 LEU A O 1
ATOM 1165 N N . LEU A 1 148 ? 6.137 8.033 -9.729 1.00 95.50 148 LEU A N 1
ATOM 1166 C CA . LEU A 1 148 ? 7.095 6.947 -9.538 1.00 95.50 148 LEU A CA 1
ATOM 1167 C C . LEU A 1 148 ? 7.053 6.417 -8.103 1.00 95.50 148 LEU A C 1
ATOM 1169 O O . LEU A 1 148 ? 6.929 5.212 -7.906 1.00 95.50 148 LEU A O 1
ATOM 1173 N N . LEU A 1 149 ? 7.113 7.296 -7.100 1.00 97.06 149 LEU A N 1
ATOM 1174 C CA . LEU A 1 149 ? 7.057 6.893 -5.691 1.00 97.06 149 LEU A CA 1
ATOM 1175 C C . LEU A 1 149 ? 5.727 6.220 -5.323 1.00 97.06 149 LEU A C 1
ATOM 1177 O O . LEU A 1 149 ? 5.689 5.376 -4.427 1.00 97.06 149 LEU A O 1
ATOM 1181 N N . ASP A 1 150 ? 4.640 6.549 -6.021 1.00 97.31 150 ASP A N 1
ATOM 1182 C CA . ASP A 1 150 ? 3.377 5.823 -5.919 1.00 97.31 150 ASP A CA 1
ATOM 1183 C C . ASP A 1 150 ? 3.456 4.403 -6.472 1.00 97.31 150 ASP A C 1
ATOM 1185 O O . ASP A 1 150 ? 3.099 3.454 -5.773 1.00 97.31 150 ASP A O 1
ATOM 1189 N N . LEU A 1 151 ? 4.015 4.230 -7.666 1.00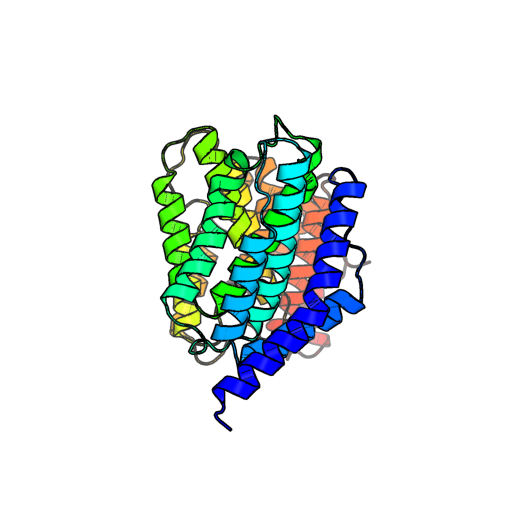 97.38 151 LEU A N 1
ATOM 1190 C CA . LEU A 1 151 ? 4.222 2.908 -8.257 1.00 97.38 151 LEU A CA 1
ATOM 1191 C C . LEU A 1 151 ? 5.217 2.059 -7.449 1.00 97.38 151 LEU A C 1
ATOM 1193 O O . LEU A 1 151 ? 4.989 0.869 -7.254 1.00 97.38 151 LEU A O 1
ATOM 1197 N N . VAL A 1 152 ? 6.280 2.663 -6.915 1.00 98.62 152 VAL A N 1
ATOM 1198 C CA . VAL A 1 152 ? 7.242 2.010 -6.012 1.00 98.62 152 VAL A CA 1
ATOM 1199 C C . VAL A 1 152 ? 6.543 1.509 -4.745 1.00 98.62 152 VAL A C 1
ATOM 1201 O O . VAL A 1 152 ? 6.749 0.366 -4.336 1.00 98.62 152 VAL A O 1
ATOM 1204 N N . ALA A 1 153 ? 5.662 2.319 -4.152 1.00 98.69 153 ALA A N 1
ATOM 1205 C CA . ALA A 1 153 ? 4.876 1.917 -2.989 1.00 98.69 153 ALA A CA 1
ATOM 1206 C C . ALA A 1 153 ? 3.892 0.777 -3.317 1.00 98.69 153 ALA A C 1
ATOM 1208 O O . ALA A 1 153 ? 3.746 -0.167 -2.539 1.00 98.69 153 ALA A O 1
ATOM 1209 N N . GLN A 1 154 ? 3.234 0.825 -4.481 1.00 98.50 154 GLN A N 1
ATOM 1210 C CA . GLN A 1 154 ? 2.354 -0.253 -4.944 1.00 98.50 154 GLN A CA 1
ATOM 1211 C C . GLN A 1 154 ? 3.126 -1.557 -5.196 1.00 98.50 154 GLN A C 1
ATOM 1213 O O . GLN A 1 154 ? 2.655 -2.626 -4.804 1.00 98.50 154 GLN A O 1
ATOM 1218 N N . LEU A 1 155 ? 4.328 -1.477 -5.779 1.00 98.56 155 LEU A N 1
ATOM 1219 C CA . LEU A 1 155 ? 5.218 -2.624 -5.973 1.00 98.56 155 LEU A CA 1
ATOM 1220 C C . LEU A 1 155 ? 5.641 -3.236 -4.634 1.00 98.56 155 LEU A C 1
ATOM 1222 O O . LEU A 1 155 ? 5.591 -4.455 -4.486 1.00 98.56 155 LEU A O 1
ATOM 1226 N N . LEU A 1 156 ? 5.976 -2.413 -3.635 1.00 98.69 156 LEU A N 1
ATOM 1227 C CA . LEU A 1 156 ? 6.247 -2.890 -2.275 1.00 98.69 156 LEU A CA 1
ATOM 1228 C C . LEU A 1 156 ? 5.036 -3.613 -1.672 1.00 98.69 156 LEU A C 1
ATOM 1230 O O . LEU A 1 156 ? 5.172 -4.677 -1.065 1.00 98.69 156 LEU A O 1
ATOM 1234 N N . GLY A 1 157 ? 3.838 -3.069 -1.898 1.00 98.31 157 GLY A N 1
ATOM 1235 C CA . GLY A 1 157 ? 2.577 -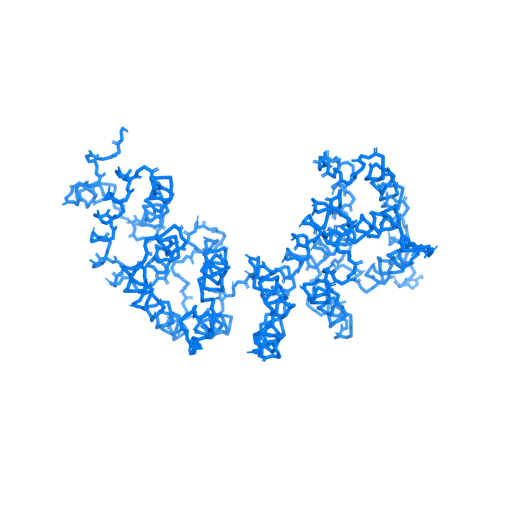3.716 -1.552 1.00 98.31 157 GLY A CA 1
ATOM 1236 C C . GLY A 1 157 ? 2.419 -5.088 -2.211 1.00 98.31 157 GLY A C 1
ATOM 1237 O O . GLY A 1 157 ? 2.103 -6.061 -1.527 1.00 98.31 157 GLY A O 1
ATOM 1238 N N . ALA A 1 158 ? 2.687 -5.204 -3.513 1.00 97.69 158 ALA A N 1
ATOM 1239 C CA . ALA A 1 158 ? 2.648 -6.482 -4.223 1.00 97.69 158 ALA A CA 1
ATOM 1240 C C . ALA A 1 158 ? 3.676 -7.481 -3.660 1.00 97.69 158 ALA A C 1
ATOM 1242 O O . ALA A 1 158 ? 3.304 -8.609 -3.335 1.00 97.69 158 ALA A O 1
ATOM 1243 N N . LEU A 1 159 ? 4.928 -7.049 -3.452 1.00 98.12 159 LEU A N 1
ATOM 1244 C CA . LEU A 1 159 ? 6.004 -7.866 -2.871 1.00 98.12 159 LEU A CA 1
ATOM 1245 C C . LEU A 1 159 ? 5.639 -8.392 -1.480 1.00 98.12 159 LEU A C 1
ATOM 1247 O O . LEU A 1 159 ? 5.890 -9.557 -1.170 1.00 98.12 159 LEU A O 1
ATOM 1251 N N . SER A 1 160 ? 4.982 -7.572 -0.657 1.00 97.62 160 SER A N 1
ATOM 1252 C CA . SER A 1 160 ? 4.612 -7.950 0.711 1.00 97.62 160 SER A CA 1
ATOM 1253 C C . SER A 1 160 ? 3.644 -9.131 0.807 1.00 97.62 160 SER A C 1
ATOM 1255 O O . SER A 1 160 ? 3.601 -9.779 1.847 1.00 97.62 160 SER A O 1
ATOM 1257 N N . ARG A 1 161 ? 2.915 -9.469 -0.269 1.00 94.75 161 ARG A N 1
ATOM 1258 C CA . ARG A 1 161 ? 2.070 -10.676 -0.307 1.00 94.75 161 ARG A CA 1
ATOM 1259 C C . ARG A 1 161 ? 2.879 -11.966 -0.222 1.00 94.75 161 ARG A C 1
ATOM 1261 O O . ARG A 1 161 ? 2.381 -12.952 0.306 1.00 94.75 161 ARG A O 1
ATOM 1268 N N . ILE A 1 162 ? 4.090 -11.948 -0.772 1.00 93.50 162 ILE A N 1
ATOM 1269 C CA . ILE A 1 162 ? 4.980 -13.108 -0.876 1.00 93.50 162 ILE A CA 1
ATOM 1270 C C . ILE A 1 162 ? 6.062 -13.029 0.207 1.00 93.50 162 ILE A C 1
ATOM 1272 O O . ILE A 1 162 ? 6.451 -14.033 0.794 1.00 93.50 162 ILE A O 1
ATOM 1276 N N . ARG A 1 163 ? 6.548 -11.815 0.488 1.00 96.00 163 ARG A N 1
ATOM 1277 C CA . ARG A 1 163 ? 7.760 -11.562 1.278 1.00 96.00 163 ARG A CA 1
ATOM 1278 C C . ARG A 1 163 ? 7.518 -10.636 2.463 1.00 96.00 163 ARG A C 1
ATOM 1280 O O . ARG A 1 163 ? 8.322 -9.752 2.753 1.00 96.00 163 ARG A O 1
ATOM 1287 N N . PHE A 1 164 ? 6.397 -10.833 3.153 1.00 97.62 164 PHE A N 1
ATOM 1288 C CA . PHE A 1 164 ? 5.953 -9.962 4.243 1.00 97.62 164 PHE A CA 1
ATOM 1289 C C . PHE A 1 164 ? 7.042 -9.703 5.299 1.00 97.62 164 PHE A C 1
ATOM 1291 O O . PHE A 1 164 ? 7.324 -8.548 5.621 1.00 97.62 164 PHE A O 1
ATOM 1298 N N . SER A 1 165 ? 7.693 -10.756 5.806 1.00 96.81 165 SER A N 1
ATOM 1299 C CA . SER A 1 165 ? 8.733 -10.628 6.838 1.00 96.81 165 SER A CA 1
ATOM 1300 C C . SER A 1 165 ? 9.950 -9.846 6.339 1.00 96.81 165 SER A C 1
ATOM 1302 O O . SER A 1 165 ? 10.327 -8.868 6.973 1.00 96.81 165 SER A O 1
ATOM 1304 N N . SER A 1 166 ? 10.490 -10.188 5.160 1.00 97.75 166 SER A N 1
ATOM 1305 C CA . SER A 1 166 ? 11.639 -9.491 4.544 1.00 97.75 166 SER A CA 1
ATOM 1306 C C . SER A 1 166 ? 11.374 -7.988 4.400 1.00 97.75 166 SER A C 1
ATOM 1308 O O . SER A 1 166 ? 12.150 -7.148 4.860 1.00 97.75 166 SER A O 1
ATOM 1310 N N . VAL A 1 167 ? 10.212 -7.638 3.837 1.00 98.38 167 VAL A N 1
ATOM 1311 C CA . VAL A 1 167 ? 9.792 -6.247 3.619 1.00 98.38 167 VAL A CA 1
ATOM 1312 C C . VAL A 1 167 ? 9.629 -5.485 4.938 1.00 98.38 167 VAL A C 1
ATOM 1314 O O . VAL A 1 167 ? 10.101 -4.353 5.064 1.00 98.38 167 VAL A O 1
ATOM 1317 N N . THR A 1 168 ? 8.961 -6.081 5.928 1.00 98.38 168 THR A N 1
ATOM 1318 C CA . THR A 1 168 ? 8.674 -5.406 7.205 1.00 98.38 168 THR A CA 1
ATOM 1319 C C . THR A 1 168 ? 9.904 -5.288 8.104 1.00 98.38 168 THR A C 1
ATOM 1321 O O . THR A 1 168 ? 10.087 -4.253 8.750 1.00 98.38 168 THR A O 1
ATOM 1324 N N . GLU A 1 169 ? 10.788 -6.285 8.113 1.00 98.12 169 GLU A N 1
ATOM 1325 C CA . GLU A 1 169 ? 12.084 -6.215 8.794 1.00 98.12 169 GLU A CA 1
ATOM 1326 C C . GLU A 1 169 ? 12.950 -5.108 8.200 1.00 98.12 169 GLU A C 1
ATOM 1328 O O . GLU A 1 169 ? 13.445 -4.250 8.940 1.00 98.12 169 GLU A O 1
ATOM 1333 N N . ARG A 1 170 ? 13.054 -5.057 6.866 1.00 98.31 170 ARG A N 1
ATOM 1334 C CA . ARG A 1 170 ? 13.793 -3.998 6.178 1.00 98.31 170 ARG A CA 1
ATOM 1335 C C . ARG A 1 170 ? 13.213 -2.619 6.462 1.00 98.31 170 ARG A C 1
ATOM 1337 O O . ARG A 1 170 ? 13.967 -1.705 6.776 1.00 98.31 170 ARG A O 1
ATOM 1344 N N . PHE A 1 171 ? 11.891 -2.465 6.441 1.00 98.25 171 PHE A N 1
ATOM 1345 C CA . PHE A 1 171 ? 11.239 -1.212 6.823 1.00 98.25 171 PHE A CA 1
ATOM 1346 C C . PHE A 1 171 ? 11.696 -0.721 8.205 1.00 98.25 171 PHE A C 1
ATOM 1348 O O . PHE A 1 171 ? 12.148 0.418 8.344 1.00 98.25 171 PHE A O 1
ATOM 1355 N N . PHE A 1 172 ? 11.639 -1.575 9.232 1.00 96.31 172 PHE A N 1
ATOM 1356 C CA . PHE A 1 172 ? 12.061 -1.173 10.573 1.00 96.31 172 PHE A CA 1
ATOM 1357 C C . PHE A 1 172 ? 13.569 -0.937 10.682 1.00 96.31 172 PHE A C 1
ATOM 1359 O O . PHE A 1 172 ? 13.972 -0.029 11.414 1.00 96.31 172 PHE A O 1
ATOM 1366 N N . MET A 1 173 ? 14.388 -1.708 9.962 1.00 96.50 173 MET A N 1
ATOM 1367 C CA . MET A 1 173 ? 15.829 -1.482 9.855 1.00 96.50 173 MET A CA 1
ATOM 1368 C C . MET A 1 173 ? 16.115 -0.080 9.305 1.00 96.50 173 MET A C 1
ATOM 1370 O O . MET A 1 173 ? 16.795 0.702 9.966 1.00 96.50 173 MET A O 1
ATOM 1374 N N . GLU A 1 174 ? 15.522 0.292 8.169 1.00 96.00 174 GLU A N 1
ATOM 1375 C CA . GLU A 1 174 ? 15.736 1.600 7.538 1.00 96.00 174 GLU A CA 1
ATOM 1376 C C . GLU A 1 174 ? 15.242 2.765 8.416 1.00 96.00 174 GLU A C 1
ATOM 1378 O O . GLU A 1 174 ? 15.904 3.806 8.504 1.00 96.00 174 GLU A O 1
ATOM 1383 N N . LEU A 1 175 ? 14.126 2.580 9.135 1.00 92.25 175 LEU A N 1
ATOM 1384 C CA . LEU A 1 175 ? 13.647 3.541 10.137 1.00 92.25 175 LEU A CA 1
ATOM 1385 C C . LEU A 1 175 ? 14.561 3.648 11.363 1.00 92.25 175 LEU A C 1
ATOM 1387 O O . LEU A 1 175 ? 14.513 4.645 12.087 1.00 92.25 175 LEU A O 1
ATOM 1391 N N . ASN A 1 176 ? 15.324 2.606 11.686 1.00 90.88 176 ASN A N 1
ATOM 1392 C CA . ASN A 1 176 ? 16.273 2.629 12.796 1.00 90.88 176 ASN A CA 1
ATOM 1393 C C . ASN A 1 176 ? 17.591 3.292 12.389 1.00 90.88 176 ASN A C 1
ATOM 1395 O O . ASN A 1 176 ? 18.130 4.075 13.171 1.00 90.88 176 ASN A O 1
ATOM 1399 N N . THR A 1 177 ? 18.049 3.065 11.159 1.00 92.12 177 THR A N 1
ATOM 1400 C CA . THR A 1 177 ? 19.232 3.720 10.583 1.00 92.12 177 THR A CA 1
ATOM 1401 C C . THR A 1 177 ? 19.073 5.244 10.522 1.00 92.12 177 THR A C 1
ATOM 1403 O O . THR A 1 177 ? 20.035 5.980 10.714 1.00 92.12 177 THR A O 1
ATOM 1406 N N . ARG A 1 178 ? 17.844 5.744 10.334 1.00 90.00 178 ARG A N 1
ATOM 1407 C CA . ARG A 1 178 ? 17.529 7.182 10.201 1.00 90.00 178 ARG A CA 1
ATOM 1408 C C . ARG A 1 178 ? 17.051 7.855 11.488 1.00 90.00 178 ARG A C 1
ATOM 1410 O O . ARG A 1 178 ? 16.409 8.898 11.441 1.00 90.00 178 ARG A O 1
ATOM 1417 N N . ARG A 1 179 ? 17.383 7.294 12.656 1.00 80.94 179 ARG A N 1
ATOM 1418 C CA . ARG A 1 179 ? 17.018 7.871 13.968 1.00 80.94 179 ARG A CA 1
ATOM 1419 C C . ARG A 1 179 ? 17.694 9.205 14.286 1.00 80.94 179 ARG A C 1
ATOM 1421 O O . ARG A 1 179 ? 17.284 9.863 15.235 1.00 80.94 179 ARG A O 1
ATOM 1428 N N . ILE A 1 180 ? 18.756 9.579 13.578 1.00 78.31 180 ILE A N 1
ATOM 1429 C CA . ILE A 1 180 ? 19.410 10.876 13.775 1.00 78.31 180 ILE A CA 1
ATOM 1430 C C . ILE A 1 180 ? 18.606 11.920 13.002 1.00 78.31 180 ILE A C 1
ATOM 1432 O O . ILE A 1 180 ? 18.520 11.841 11.778 1.00 78.31 180 ILE A O 1
ATOM 1436 N N . ASP A 1 181 ? 18.010 12.879 13.711 1.00 78.62 181 ASP A N 1
ATOM 1437 C CA . ASP A 1 181 ? 17.123 13.891 13.131 1.00 78.62 181 ASP A CA 1
ATOM 1438 C C . ASP A 1 181 ? 17.912 14.947 12.337 1.00 78.62 181 ASP A C 1
ATOM 1440 O O . ASP A 1 181 ? 18.495 15.879 12.890 1.00 78.62 181 ASP A O 1
ATOM 1444 N N . THR A 1 182 ? 17.917 14.802 11.014 1.00 85.38 182 THR A N 1
ATOM 1445 C CA . THR A 1 182 ? 18.450 15.761 10.040 1.00 85.38 182 THR A CA 1
ATOM 1446 C C . THR A 1 182 ? 17.363 16.059 9.009 1.00 85.38 182 THR A C 1
ATOM 1448 O O . THR A 1 182 ? 16.388 15.321 8.891 1.00 85.38 182 THR A O 1
ATOM 1451 N N . SER A 1 183 ? 17.500 17.137 8.230 1.00 84.00 183 SER A N 1
ATOM 1452 C CA . SER A 1 183 ? 16.519 17.428 7.170 1.00 84.00 183 SER A CA 1
ATOM 1453 C C . SER A 1 183 ? 16.420 16.291 6.147 1.00 84.00 183 SER A C 1
ATOM 1455 O O . SER A 1 183 ? 15.322 15.912 5.746 1.00 84.00 183 SER A O 1
ATOM 1457 N N . VAL A 1 184 ? 17.568 15.710 5.786 1.00 87.12 184 VAL A N 1
ATOM 1458 C CA . VAL A 1 184 ? 17.665 14.604 4.827 1.00 87.12 184 VAL A CA 1
ATOM 1459 C C . VAL A 1 184 ? 17.030 13.340 5.402 1.00 87.12 184 VAL A C 1
ATOM 1461 O O . VAL A 1 184 ? 16.086 12.814 4.820 1.00 87.12 184 VAL A O 1
ATOM 1464 N N . SER A 1 185 ? 17.460 12.903 6.589 1.00 87.44 185 SER A N 1
ATOM 1465 C CA . SER A 1 185 ? 16.904 11.701 7.227 1.00 87.44 185 SER A CA 1
ATOM 1466 C C . SER A 1 185 ? 15.406 11.819 7.515 1.00 87.44 185 SER A C 1
ATOM 1468 O O . SER A 1 185 ? 14.709 10.804 7.489 1.00 87.44 185 SER A O 1
ATOM 1470 N N . ARG A 1 186 ? 14.878 13.033 7.733 1.00 87.81 186 ARG A N 1
ATOM 1471 C CA . ARG A 1 186 ? 13.436 13.279 7.870 1.00 87.81 186 ARG A CA 1
ATOM 1472 C C . ARG A 1 186 ? 12.684 13.044 6.562 1.00 87.81 186 ARG A C 1
ATOM 1474 O O . ARG A 1 186 ? 11.693 12.317 6.590 1.00 87.81 186 ARG A O 1
ATOM 1481 N N . SER A 1 187 ? 13.153 13.604 5.441 1.00 90.62 187 SER A N 1
ATOM 1482 C CA . SER A 1 187 ? 12.542 13.363 4.119 1.00 90.62 187 SER A CA 1
ATOM 1483 C C . SER A 1 187 ? 12.552 11.870 3.779 1.00 90.62 187 SER A C 1
ATOM 1485 O O . SER A 1 187 ? 11.515 11.290 3.460 1.00 90.62 187 SER A O 1
ATOM 1487 N N . GLU A 1 188 ? 13.701 11.216 3.975 1.00 93.75 188 GLU A N 1
ATOM 1488 C CA . GLU A 1 188 ? 13.865 9.777 3.751 1.00 93.75 188 GLU A CA 1
ATOM 1489 C C . GLU A 1 188 ? 12.914 8.954 4.633 1.00 93.75 188 GLU A C 1
ATOM 1491 O O . GLU A 1 188 ? 12.238 8.049 4.153 1.00 93.75 188 GLU A O 1
ATOM 1496 N N . THR A 1 189 ? 12.805 9.297 5.920 1.00 93.69 189 THR A N 1
ATOM 1497 C CA . THR A 1 189 ? 11.899 8.625 6.863 1.00 93.69 189 THR A CA 1
ATOM 1498 C C . THR A 1 189 ? 10.437 8.752 6.438 1.00 93.69 189 THR A C 1
ATOM 1500 O O . THR A 1 189 ? 9.710 7.757 6.442 1.00 93.69 189 THR A O 1
ATOM 1503 N N . LEU A 1 190 ? 9.995 9.953 6.051 1.00 94.25 190 LEU A N 1
ATOM 1504 C CA . LEU A 1 190 ? 8.628 10.182 5.576 1.00 94.25 190 LEU A CA 1
ATOM 1505 C C . LEU A 1 190 ? 8.356 9.418 4.276 1.00 94.25 190 LEU A C 1
ATOM 1507 O O . LEU A 1 190 ? 7.301 8.802 4.137 1.00 94.25 190 LEU A O 1
ATOM 1511 N N . SER A 1 191 ? 9.319 9.410 3.354 1.00 96.31 191 SER A N 1
ATOM 1512 C CA . SER A 1 191 ? 9.239 8.662 2.099 1.00 96.31 191 SER A CA 1
ATOM 1513 C C . SER A 1 191 ? 9.115 7.152 2.342 1.00 96.31 191 SER A C 1
ATOM 1515 O O . SER A 1 191 ? 8.218 6.517 1.788 1.00 96.31 191 SER A O 1
ATOM 1517 N N . ILE A 1 192 ? 9.919 6.585 3.251 1.00 97.62 192 ILE A N 1
ATOM 1518 C CA . ILE A 1 192 ? 9.843 5.169 3.648 1.00 97.62 192 ILE A CA 1
ATOM 1519 C C . ILE A 1 192 ? 8.467 4.828 4.244 1.00 97.62 192 ILE A C 1
ATOM 1521 O O . ILE A 1 192 ? 7.859 3.836 3.846 1.00 97.62 192 ILE A O 1
ATOM 1525 N N . ILE A 1 193 ? 7.947 5.648 5.167 1.00 97.38 193 ILE A N 1
ATOM 1526 C CA . ILE A 1 193 ? 6.620 5.431 5.777 1.00 97.38 193 ILE A CA 1
ATOM 1527 C C . ILE A 1 193 ? 5.520 5.481 4.717 1.00 97.38 193 ILE A C 1
ATOM 1529 O O . ILE A 1 193 ? 4.679 4.585 4.647 1.00 97.38 193 ILE A O 1
ATOM 1533 N N . ASN A 1 194 ? 5.548 6.494 3.851 1.00 97.25 194 ASN A N 1
ATOM 1534 C CA . ASN A 1 194 ? 4.586 6.611 2.762 1.00 97.25 194 ASN A CA 1
ATOM 1535 C C . ASN A 1 194 ? 4.692 5.429 1.789 1.00 97.25 194 ASN A C 1
ATOM 1537 O O . ASN A 1 194 ? 3.666 4.959 1.296 1.00 97.25 194 ASN A O 1
ATOM 1541 N N . GLY A 1 195 ? 5.896 4.905 1.541 1.00 98.12 195 GLY A N 1
ATOM 1542 C CA . GLY A 1 195 ? 6.143 3.730 0.701 1.00 98.12 195 GLY A CA 1
ATOM 1543 C C . GLY A 1 195 ? 5.414 2.463 1.159 1.00 98.12 195 GLY A C 1
ATOM 1544 O O . GLY A 1 195 ? 5.042 1.630 0.338 1.00 98.12 195 GLY A O 1
ATOM 1545 N N . MET A 1 196 ? 5.122 2.344 2.454 1.00 98.38 196 MET A N 1
ATOM 1546 C CA . MET A 1 196 ? 4.453 1.177 3.037 1.00 98.38 196 MET A CA 1
ATOM 1547 C C . MET A 1 196 ? 2.921 1.229 2.962 1.00 98.38 196 MET A C 1
ATOM 1549 O O . MET A 1 196 ? 2.259 0.275 3.362 1.00 98.38 196 MET A O 1
ATOM 1553 N N . ARG A 1 197 ? 2.317 2.307 2.441 1.00 98.12 197 ARG A N 1
ATOM 1554 C CA . ARG A 1 197 ? 0.852 2.505 2.459 1.00 98.12 197 ARG A CA 1
ATOM 1555 C C . ARG A 1 197 ? 0.038 1.454 1.689 1.00 98.12 197 ARG A C 1
ATOM 1557 O O . ARG A 1 197 ? -1.165 1.367 1.889 1.00 98.12 197 ARG A O 1
ATOM 1564 N N . TYR A 1 198 ? 0.669 0.652 0.828 1.00 98.06 198 TYR A N 1
ATOM 1565 C CA . TYR A 1 198 ? 0.013 -0.436 0.085 1.00 98.06 198 TYR A CA 1
ATOM 1566 C C . TYR A 1 198 ? 0.323 -1.839 0.625 1.00 98.06 198 TYR A C 1
ATOM 1568 O O . TYR A 1 198 ? -0.095 -2.820 -0.004 1.00 98.06 198 TYR A O 1
ATOM 1576 N N . LEU A 1 199 ? 1.033 -1.948 1.758 1.00 97.94 199 LEU A N 1
ATOM 1577 C CA . LEU A 1 199 ? 1.382 -3.223 2.393 1.00 97.94 199 LEU A CA 1
ATOM 1578 C C . LEU A 1 199 ? 0.142 -4.114 2.557 1.00 97.94 199 LEU A C 1
ATOM 1580 O O . LEU A 1 199 ? -0.933 -3.647 2.940 1.00 97.94 199 LEU A O 1
ATOM 1584 N N . LYS A 1 200 ? 0.283 -5.407 2.264 1.00 95.81 200 LYS A N 1
ATOM 1585 C CA . LYS A 1 200 ? -0.801 -6.387 2.371 1.00 95.81 200 LYS A CA 1
ATOM 1586 C C . LYS A 1 200 ? -0.627 -7.200 3.644 1.00 95.81 200 LYS A C 1
ATOM 1588 O O . LYS A 1 200 ? 0.283 -8.014 3.743 1.00 95.81 200 LYS A O 1
ATOM 1593 N N . LEU A 1 201 ? -1.516 -6.977 4.607 1.00 95.44 201 LEU A N 1
ATOM 1594 C CA . LEU A 1 201 ? -1.549 -7.738 5.851 1.00 95.44 201 LEU A CA 1
ATOM 1595 C C . LEU A 1 201 ? -2.116 -9.142 5.596 1.00 95.44 201 LEU A C 1
ATOM 1597 O O . LEU A 1 201 ? -3.149 -9.307 4.940 1.00 95.44 201 LEU A O 1
ATOM 1601 N N . GLY A 1 202 ? -1.427 -10.158 6.106 1.00 92.38 202 GLY A N 1
ATOM 1602 C CA . GLY A 1 202 ? -1.897 -11.537 6.084 1.00 92.38 202 GLY A CA 1
ATOM 1603 C C . GLY A 1 202 ? -2.884 -11.767 7.222 1.00 92.38 202 GLY A C 1
ATOM 1604 O O . GLY A 1 202 ? -2.516 -11.630 8.376 1.00 92.38 202 GLY A O 1
ATOM 1605 N N . VAL A 1 203 ? -4.130 -12.123 6.912 1.00 90.88 203 VAL A N 1
ATOM 1606 C CA . VAL A 1 203 ? -5.181 -12.337 7.935 1.00 90.88 203 VAL A CA 1
ATOM 1607 C C . VAL A 1 203 ? -5.864 -13.701 7.831 1.00 90.88 203 VAL A C 1
ATOM 1609 O O . VAL A 1 203 ? -6.768 -14.000 8.594 1.00 90.88 203 VAL A O 1
ATOM 1612 N N . LYS A 1 204 ? -5.463 -14.530 6.860 1.00 88.25 204 LYS A N 1
ATOM 1613 C CA . LYS A 1 204 ? -6.128 -15.810 6.554 1.00 88.25 204 LYS A CA 1
ATOM 1614 C C . LYS A 1 204 ? -5.536 -17.009 7.283 1.00 88.25 204 LYS A C 1
ATOM 1616 O O . LYS A 1 204 ? -6.191 -18.033 7.397 1.00 88.25 204 LYS A O 1
ATOM 1621 N N . THR A 1 205 ? -4.275 -16.910 7.679 1.00 93.00 205 THR A N 1
ATOM 1622 C CA . THR A 1 205 ? -3.533 -17.985 8.335 1.00 93.00 205 THR A CA 1
ATOM 1623 C C . THR A 1 205 ? -3.035 -17.478 9.672 1.00 93.00 205 THR A C 1
ATOM 1625 O O . THR A 1 205 ? -2.757 -16.285 9.814 1.00 93.00 205 THR A O 1
ATOM 1628 N N . GLU A 1 206 ? -2.876 -18.379 10.635 1.00 94.25 206 GLU A N 1
ATOM 1629 C CA . GLU A 1 206 ? -2.385 -18.028 11.967 1.00 94.25 206 GLU A CA 1
ATOM 1630 C C . GLU A 1 206 ? -1.010 -17.341 11.898 1.00 94.25 206 GLU A C 1
ATOM 1632 O O . GLU A 1 206 ? -0.821 -16.258 12.447 1.00 94.25 206 GLU A O 1
ATOM 1637 N N . GLY A 1 207 ? -0.071 -17.904 11.128 1.00 95.12 207 GLY A N 1
ATOM 1638 C CA . GLY A 1 207 ? 1.254 -17.310 10.921 1.00 95.12 207 GLY A CA 1
ATOM 1639 C C . GLY A 1 207 ? 1.208 -15.933 10.249 1.00 95.12 207 GLY A C 1
ATOM 1640 O O . GLY A 1 207 ? 1.923 -15.020 10.662 1.00 95.12 207 GLY A O 1
ATOM 1641 N N . GLY A 1 208 ? 0.334 -15.751 9.253 1.00 95.06 208 GLY A N 1
ATOM 1642 C CA . GLY A 1 208 ? 0.152 -14.460 8.589 1.00 95.06 208 GLY A CA 1
ATOM 1643 C C . GLY A 1 208 ? -0.422 -13.400 9.529 1.00 95.06 208 GLY A C 1
ATOM 1644 O O . GLY A 1 208 ? 0.080 -12.272 9.561 1.00 95.06 208 GLY A O 1
ATOM 1645 N N . LEU A 1 209 ? -1.432 -13.772 10.323 1.00 95.94 209 LEU A N 1
ATOM 1646 C CA . LEU A 1 209 ? -2.073 -12.874 11.282 1.00 95.94 209 LEU A CA 1
ATOM 1647 C C . LEU A 1 209 ? -1.121 -12.509 12.423 1.00 95.94 209 LEU A C 1
ATOM 1649 O O . LEU A 1 209 ? -1.026 -11.335 12.765 1.00 95.94 209 LEU A O 1
ATOM 1653 N N . ASN A 1 210 ? -0.331 -13.463 12.925 1.00 96.81 210 ASN A N 1
ATOM 1654 C CA . ASN A 1 210 ? 0.721 -13.213 13.913 1.00 96.81 210 ASN A CA 1
ATOM 1655 C C . ASN A 1 210 ? 1.779 -12.226 13.402 1.00 96.81 210 ASN A C 1
ATOM 1657 O O . ASN A 1 210 ? 2.123 -11.264 14.094 1.00 96.81 210 ASN A O 1
ATOM 1661 N N . ALA A 1 211 ? 2.278 -12.423 12.178 1.00 97.44 211 ALA A N 1
ATOM 1662 C CA . ALA A 1 211 ? 3.238 -11.504 11.572 1.00 97.44 211 ALA A CA 1
ATOM 1663 C C . ALA A 1 211 ? 2.634 -10.099 11.399 1.00 97.44 211 ALA A C 1
ATOM 1665 O O . ALA A 1 211 ? 3.280 -9.097 11.718 1.00 97.44 211 ALA A O 1
ATOM 1666 N N . SER A 1 212 ? 1.374 -10.023 10.963 1.00 97.62 212 SER A N 1
ATOM 1667 C CA . SER A 1 212 ? 0.648 -8.761 10.791 1.00 97.62 212 SER A CA 1
ATOM 1668 C C . SER A 1 212 ? 0.399 -8.049 12.123 1.00 97.62 212 SER A C 1
ATOM 1670 O O . SER A 1 212 ? 0.652 -6.850 12.220 1.00 97.62 212 SER A O 1
ATOM 1672 N N . ALA A 1 213 ? -0.014 -8.771 13.167 1.00 97.81 213 ALA A N 1
ATOM 1673 C CA . ALA A 1 213 ? -0.191 -8.239 14.518 1.00 97.81 213 ALA A CA 1
ATOM 1674 C C . ALA A 1 213 ? 1.134 -7.707 15.088 1.00 97.81 213 ALA A C 1
ATOM 1676 O O . ALA A 1 213 ? 1.185 -6.591 15.607 1.00 97.81 213 ALA A O 1
ATOM 1677 N N . SER A 1 214 ? 2.233 -8.454 14.912 1.00 97.62 214 SER A N 1
ATOM 1678 C CA . SER A 1 214 ? 3.578 -8.016 15.310 1.00 97.62 214 SER A CA 1
ATOM 1679 C C . SER A 1 214 ? 4.001 -6.737 14.585 1.00 97.62 214 SER A C 1
ATOM 1681 O O . SER A 1 214 ? 4.518 -5.808 15.214 1.00 97.62 214 SER A O 1
ATOM 1683 N N . PHE A 1 215 ? 3.756 -6.655 13.272 1.00 98.31 215 PHE A N 1
ATOM 1684 C CA . PHE A 1 215 ? 4.016 -5.448 12.491 1.00 98.31 215 PHE A CA 1
ATOM 1685 C C . PHE A 1 215 ? 3.198 -4.260 13.008 1.00 98.31 215 PHE A C 1
ATOM 1687 O O . PHE A 1 215 ? 3.785 -3.223 13.308 1.00 98.31 215 PHE A O 1
ATOM 1694 N N . VAL A 1 216 ? 1.877 -4.414 13.165 1.00 97.94 216 VAL A N 1
ATOM 1695 C CA . VAL A 1 216 ? 0.977 -3.352 13.647 1.00 97.94 216 VAL A CA 1
ATOM 1696 C C . VAL A 1 216 ? 1.421 -2.851 15.022 1.00 97.94 216 VAL A C 1
ATOM 1698 O O . VAL A 1 216 ? 1.592 -1.646 15.203 1.00 97.94 216 VAL A O 1
ATOM 1701 N N . ALA A 1 217 ? 1.718 -3.756 15.960 1.00 97.19 217 ALA A N 1
ATOM 1702 C CA . ALA A 1 217 ? 2.213 -3.399 17.288 1.00 97.19 217 ALA A CA 1
ATOM 1703 C C . ALA A 1 217 ? 3.517 -2.580 17.230 1.00 97.19 217 ALA A C 1
ATOM 1705 O O . ALA A 1 217 ? 3.642 -1.559 17.910 1.00 97.19 217 ALA A O 1
ATOM 1706 N N . LYS A 1 218 ? 4.482 -2.990 16.394 1.00 95.94 218 LYS A N 1
ATOM 1707 C CA . LYS A 1 218 ? 5.767 -2.287 16.208 1.00 95.94 218 LYS A CA 1
ATOM 1708 C C . LYS A 1 218 ? 5.628 -0.967 15.439 1.00 95.94 218 LYS A C 1
ATOM 1710 O O . LYS A 1 218 ? 6.433 -0.060 15.644 1.00 95.94 218 LYS A O 1
ATOM 1715 N N . ALA A 1 219 ? 4.629 -0.860 14.565 1.00 95.62 219 ALA A N 1
ATOM 1716 C CA . ALA A 1 219 ? 4.323 0.323 13.763 1.00 95.62 219 ALA A CA 1
ATOM 1717 C C . ALA A 1 219 ? 3.466 1.360 14.511 1.00 95.62 219 ALA A C 1
ATOM 1719 O O . ALA A 1 219 ? 3.131 2.395 13.935 1.00 95.62 219 ALA A O 1
ATOM 1720 N N . ASN A 1 220 ? 3.131 1.110 15.783 1.00 95.06 220 ASN A N 1
ATOM 1721 C CA . ASN A 1 220 ? 2.404 2.045 16.632 1.00 95.06 220 ASN A CA 1
ATOM 1722 C C . ASN A 1 220 ? 3.033 3.459 16.564 1.00 95.06 220 ASN A C 1
ATOM 1724 O O . ASN A 1 220 ? 4.200 3.619 16.948 1.00 95.06 220 ASN A O 1
ATOM 1728 N N . PRO A 1 221 ? 2.273 4.493 16.136 1.00 91.19 221 PRO A N 1
ATOM 1729 C CA . PRO A 1 221 ? 2.799 5.842 15.938 1.00 91.19 221 PRO A CA 1
ATOM 1730 C C . PRO A 1 221 ? 3.492 6.424 17.171 1.00 91.19 221 PRO A C 1
ATOM 1732 O O . PRO A 1 221 ? 4.423 7.215 17.037 1.00 91.19 221 PRO A O 1
ATOM 1735 N N . LEU A 1 222 ? 3.070 6.018 18.370 1.00 89.94 222 LEU A N 1
ATOM 1736 C CA . LEU A 1 222 ? 3.490 6.612 19.637 1.00 89.94 222 LEU A CA 1
ATOM 1737 C C . LEU A 1 222 ? 4.483 5.746 20.431 1.00 89.94 222 LEU A C 1
ATOM 1739 O O . LEU A 1 222 ? 4.847 6.118 21.544 1.00 89.94 222 LEU A O 1
ATOM 1743 N N . ILE A 1 223 ? 4.966 4.623 19.876 1.00 84.00 223 ILE A N 1
ATOM 1744 C CA . ILE A 1 223 ? 5.859 3.696 20.599 1.00 84.00 223 ILE A CA 1
ATOM 1745 C C . ILE A 1 223 ? 7.277 4.243 20.807 1.00 84.00 223 ILE A C 1
ATOM 1747 O O . ILE A 1 223 ? 7.962 3.856 21.753 1.00 84.00 223 ILE A O 1
ATOM 1751 N N . ARG A 1 224 ? 7.750 5.131 19.921 1.00 71.25 224 ARG A N 1
ATOM 1752 C CA . ARG A 1 224 ? 9.116 5.670 19.979 1.00 71.25 224 ARG A CA 1
ATOM 1753 C C . ARG A 1 224 ? 9.163 6.962 20.807 1.00 71.25 224 ARG A C 1
ATOM 1755 O O . ARG A 1 224 ? 8.354 7.862 20.557 1.00 71.25 224 ARG A O 1
ATOM 1762 N N . PRO A 1 225 ? 10.129 7.104 21.738 1.00 60.59 225 PRO A N 1
ATOM 1763 C CA . PRO A 1 225 ? 10.304 8.330 22.505 1.00 60.59 225 PRO A CA 1
ATOM 1764 C C . PRO A 1 225 ? 10.602 9.504 21.572 1.00 60.59 225 PRO A C 1
ATOM 1766 O O . PRO A 1 225 ? 11.307 9.394 20.569 1.00 60.59 225 PRO A O 1
ATOM 1769 N N . ALA A 1 226 ? 9.984 10.632 21.883 1.00 55.34 226 ALA A N 1
ATOM 1770 C CA . ALA A 1 226 ? 9.708 11.648 20.891 1.00 55.34 226 ALA A CA 1
ATOM 1771 C C . ALA A 1 226 ? 10.912 12.571 20.616 1.00 55.34 226 ALA A C 1
ATOM 1773 O O . ALA A 1 226 ? 11.316 13.335 21.493 1.00 55.34 226 ALA A O 1
ATOM 1774 N N . GLN A 1 227 ? 11.423 12.569 19.381 1.00 56.94 227 GLN A N 1
ATOM 1775 C CA . GLN A 1 227 ? 12.409 13.549 18.900 1.00 56.94 227 GLN A CA 1
ATOM 1776 C C . GLN A 1 227 ? 11.745 14.878 18.475 1.00 56.94 227 GLN A C 1
ATOM 1778 O O . GLN A 1 227 ? 10.519 15.002 18.475 1.00 56.94 227 GLN A O 1
ATOM 1783 N N . LYS A 1 228 ? 12.532 15.929 18.201 1.00 47.94 228 LYS A N 1
ATOM 1784 C CA . LYS A 1 228 ? 12.020 17.269 17.844 1.00 47.94 228 LYS A CA 1
ATOM 1785 C C . LYS A 1 228 ? 11.337 17.218 16.451 1.00 47.94 228 LYS A C 1
ATOM 1787 O O . LYS A 1 228 ? 11.814 16.536 15.564 1.00 47.94 228 LYS A O 1
ATOM 1792 N N . ARG A 1 229 ? 10.211 17.937 16.273 1.00 60.53 229 ARG A N 1
ATOM 1793 C CA . ARG A 1 229 ? 9.297 17.939 15.086 1.00 60.53 229 ARG A CA 1
ATOM 1794 C C . ARG A 1 229 ? 8.490 16.641 14.864 1.00 60.53 229 ARG A C 1
ATOM 1796 O O . ARG A 1 229 ? 8.584 15.958 13.855 1.00 60.53 229 ARG A O 1
ATOM 1803 N N . LYS A 1 230 ? 7.627 16.373 15.850 1.00 71.50 230 LYS A N 1
ATOM 1804 C CA . LYS A 1 230 ? 6.866 15.133 16.096 1.00 71.50 230 LYS A CA 1
ATOM 1805 C C . LYS A 1 230 ? 5.668 14.870 15.173 1.00 71.50 230 LYS A C 1
ATOM 1807 O O . LYS A 1 230 ? 5.330 13.718 14.934 1.00 71.50 230 LYS A O 1
ATOM 1812 N N . SER A 1 231 ? 4.966 15.913 14.720 1.00 84.44 231 SER A N 1
ATOM 1813 C CA . SER A 1 231 ? 3.622 15.726 14.154 1.00 84.44 231 SER A CA 1
ATOM 1814 C C . SER A 1 231 ? 3.625 15.093 12.772 1.00 84.44 231 SER A C 1
ATOM 1816 O O . SER A 1 231 ? 2.831 14.193 12.560 1.00 84.44 231 SER A O 1
ATOM 1818 N N . GLU A 1 232 ? 4.525 15.501 11.877 1.00 88.56 232 GLU A N 1
ATOM 1819 C CA . GLU A 1 232 ? 4.585 14.971 10.505 1.00 88.56 232 GLU A CA 1
ATOM 1820 C C . GLU A 1 232 ? 4.869 13.467 10.489 1.00 88.56 232 GLU A C 1
ATOM 1822 O O . GLU A 1 232 ? 4.187 12.715 9.803 1.00 88.56 232 GLU A O 1
ATOM 1827 N N . PHE A 1 233 ? 5.820 13.014 11.312 1.00 88.94 233 PHE A N 1
ATOM 1828 C CA . PHE A 1 233 ? 6.143 11.595 11.455 1.00 88.94 233 PHE A CA 1
ATOM 1829 C C . PHE A 1 233 ? 4.948 10.782 11.977 1.00 88.94 233 PHE A C 1
ATOM 1831 O O . PHE A 1 233 ? 4.596 9.753 11.400 1.00 88.94 233 PHE A O 1
ATOM 1838 N N . TYR A 1 234 ? 4.284 11.255 13.039 1.00 91.81 234 TYR A N 1
ATOM 1839 C CA . TYR A 1 234 ? 3.096 10.583 13.574 1.00 91.81 234 TYR A CA 1
ATOM 1840 C C . TYR A 1 234 ? 1.934 10.597 12.579 1.00 91.81 234 TYR A C 1
ATOM 1842 O O . TYR A 1 234 ? 1.259 9.586 12.419 1.00 91.81 234 TYR A O 1
ATOM 1850 N N . HIS A 1 235 ? 1.725 11.712 11.877 1.00 95.31 235 HIS A N 1
ATOM 1851 C CA . HIS A 1 235 ? 0.712 11.839 10.831 1.00 95.31 235 HIS A CA 1
ATOM 1852 C C . HIS A 1 235 ? 0.963 10.847 9.692 1.00 95.31 235 HIS A C 1
ATOM 1854 O O . HIS A 1 235 ? 0.034 10.156 9.280 1.00 95.31 235 HIS A O 1
ATOM 1860 N N . ALA A 1 236 ? 2.212 10.713 9.238 1.00 95.50 236 ALA A N 1
ATOM 1861 C CA . ALA A 1 236 ? 2.590 9.754 8.206 1.00 95.50 236 ALA A CA 1
ATOM 1862 C C . ALA A 1 236 ? 2.328 8.305 8.648 1.00 95.50 236 ALA A C 1
ATOM 1864 O O . ALA A 1 236 ? 1.738 7.540 7.888 1.00 95.50 236 ALA A O 1
ATOM 1865 N N . LEU A 1 237 ? 2.688 7.929 9.884 1.00 96.06 237 LEU A N 1
ATOM 1866 C CA . LEU A 1 237 ? 2.389 6.590 10.412 1.00 96.06 237 LEU A CA 1
ATOM 1867 C C . LEU A 1 237 ? 0.883 6.343 10.551 1.00 96.06 237 LEU A C 1
ATOM 1869 O O . LEU A 1 237 ? 0.419 5.261 10.196 1.00 96.06 237 LEU A O 1
ATOM 1873 N N . CYS A 1 238 ? 0.111 7.335 11.010 1.00 97.62 238 CYS A N 1
ATOM 1874 C CA . CYS A 1 238 ? -1.345 7.217 11.083 1.00 97.62 238 CYS A CA 1
ATOM 1875 C C . CYS A 1 238 ? -1.967 6.982 9.701 1.00 97.62 238 CYS A C 1
ATOM 1877 O O . CYS A 1 238 ? -2.808 6.096 9.542 1.00 97.62 238 CYS A O 1
ATOM 1879 N N . ASN A 1 239 ? -1.519 7.731 8.691 1.00 98.12 239 ASN A N 1
ATOM 1880 C CA . ASN A 1 239 ? -1.980 7.578 7.313 1.00 98.12 239 ASN A CA 1
ATOM 1881 C C . ASN A 1 239 ? -1.558 6.228 6.719 1.00 98.12 239 ASN A C 1
ATOM 1883 O O . ASN A 1 239 ? -2.371 5.557 6.088 1.00 98.12 239 ASN A O 1
ATOM 1887 N N . MET A 1 240 ? -0.313 5.796 6.938 1.00 98.25 240 MET A N 1
ATOM 1888 C CA . MET A 1 240 ? 0.177 4.485 6.502 1.00 98.25 240 MET A CA 1
ATOM 1889 C C . MET A 1 240 ? -0.679 3.360 7.093 1.00 98.25 240 MET A C 1
ATOM 1891 O O . MET A 1 240 ? -1.197 2.535 6.345 1.00 98.25 240 MET A O 1
ATOM 1895 N N . LEU A 1 241 ? -0.875 3.355 8.417 1.00 98.50 241 LEU A N 1
ATOM 1896 C CA . LEU A 1 241 ? -1.698 2.357 9.101 1.00 98.50 241 LEU A CA 1
ATOM 1897 C C . LEU A 1 241 ? -3.151 2.390 8.618 1.00 98.50 241 LEU A C 1
ATOM 1899 O O . LEU A 1 241 ? -3.730 1.339 8.364 1.00 98.50 241 LEU A O 1
ATOM 1903 N N . SER A 1 242 ? -3.727 3.578 8.425 1.00 98.38 242 SER A N 1
ATOM 1904 C CA . SER A 1 242 ? -5.094 3.701 7.908 1.00 98.38 242 SER A CA 1
ATOM 1905 C C . SER A 1 242 ? -5.236 3.060 6.525 1.00 98.38 242 SER A C 1
ATOM 1907 O O . SER A 1 242 ? -6.170 2.295 6.298 1.00 98.38 242 SER A O 1
ATOM 1909 N N . ASN A 1 243 ? -4.282 3.300 5.619 1.00 97.94 243 ASN A N 1
ATOM 1910 C CA . ASN A 1 243 ? -4.320 2.750 4.262 1.00 97.94 243 ASN A CA 1
ATOM 1911 C C . ASN A 1 243 ? -4.200 1.219 4.222 1.00 97.94 243 ASN A C 1
ATOM 1913 O O . ASN A 1 243 ? -4.849 0.581 3.397 1.00 97.94 243 ASN A O 1
ATOM 1917 N N . ILE A 1 244 ? -3.394 0.616 5.101 1.00 97.44 244 ILE A N 1
ATOM 1918 C CA . ILE A 1 244 ? -3.201 -0.845 5.106 1.00 97.44 244 ILE A CA 1
ATOM 1919 C C . ILE A 1 244 ? -4.305 -1.584 5.877 1.00 97.44 244 ILE A C 1
ATOM 1921 O O . ILE A 1 244 ? -4.558 -2.756 5.602 1.00 97.44 244 ILE A O 1
ATOM 1925 N N . LEU A 1 245 ? -4.967 -0.910 6.828 1.00 97.12 245 LEU A N 1
ATOM 1926 C CA . LEU A 1 245 ? -6.076 -1.466 7.608 1.00 97.12 245 LEU A CA 1
ATOM 1927 C C . LEU A 1 245 ? -7.424 -1.325 6.891 1.00 97.12 245 LEU A C 1
ATOM 1929 O O . LEU A 1 245 ? -8.251 -2.228 6.992 1.00 97.12 245 LEU A O 1
ATOM 1933 N N . ALA A 1 246 ? -7.654 -0.244 6.136 1.00 95.44 246 ALA A N 1
ATOM 1934 C CA . ALA A 1 246 ? -8.929 -0.010 5.448 1.00 95.44 246 ALA A CA 1
ATOM 1935 C C . ALA A 1 246 ? -9.410 -1.191 4.577 1.00 95.44 246 ALA A C 1
ATOM 1937 O O . ALA A 1 246 ? -10.560 -1.599 4.740 1.00 95.44 246 ALA A O 1
ATOM 1938 N N . PRO A 1 247 ? -8.556 -1.853 3.766 1.00 93.38 247 PRO A N 1
ATOM 1939 C CA . PRO A 1 247 ? -8.973 -3.013 2.977 1.00 93.38 247 PRO A CA 1
ATOM 1940 C C . PRO A 1 247 ? -9.497 -4.200 3.800 1.00 93.38 247 PRO A C 1
ATOM 1942 O O . PRO A 1 247 ? -10.214 -5.037 3.253 1.00 93.38 247 PRO A O 1
ATOM 1945 N N . LEU A 1 248 ? -9.122 -4.303 5.082 1.00 92.69 248 LEU A N 1
ATOM 1946 C CA . LEU A 1 248 ? -9.631 -5.331 5.994 1.00 92.69 248 LEU A CA 1
ATOM 1947 C C . LEU A 1 248 ? -11.023 -4.970 6.527 1.00 92.69 248 LEU A C 1
ATOM 1949 O O . LEU A 1 248 ? -11.857 -5.854 6.690 1.00 92.69 248 LEU A O 1
ATOM 1953 N N . ALA A 1 249 ? -11.277 -3.681 6.772 1.00 92.00 249 ALA A N 1
ATOM 1954 C CA . ALA A 1 249 ? -12.553 -3.192 7.289 1.00 92.00 249 ALA A CA 1
ATOM 1955 C C . ALA A 1 249 ? -13.633 -3.072 6.197 1.00 92.00 249 ALA A C 1
ATOM 1957 O O . ALA A 1 249 ? -14.809 -3.294 6.460 1.00 92.00 249 ALA A O 1
ATOM 1958 N N . ASP A 1 250 ? -13.263 -2.769 4.952 1.00 87.50 250 ASP A N 1
ATOM 1959 C CA . ASP A 1 250 ? -14.245 -2.492 3.891 1.00 87.50 250 ASP A CA 1
ATOM 1960 C C . ASP A 1 250 ? -14.963 -3.747 3.334 1.00 87.50 250 ASP A C 1
ATOM 1962 O O . ASP A 1 250 ? -15.820 -3.631 2.445 1.00 87.50 250 ASP A O 1
ATOM 1966 N N . GLY A 1 251 ? -14.662 -4.938 3.872 1.00 65.75 251 GLY A N 1
ATOM 1967 C CA . GLY A 1 251 ? -15.372 -6.187 3.568 1.00 65.75 251 GLY A CA 1
ATOM 1968 C C . GLY A 1 251 ? -15.022 -6.777 2.200 1.00 65.75 251 GLY A C 1
ATOM 1969 O O . GLY A 1 251 ? -15.910 -7.162 1.442 1.00 65.75 251 GLY A O 1
ATOM 1970 N N . GLY A 1 252 ? -13.731 -6.806 1.847 1.00 63.78 252 GLY A N 1
ATOM 1971 C CA . GLY A 1 252 ? -13.245 -7.400 0.597 1.00 63.78 252 GLY A CA 1
ATOM 1972 C C . GLY A 1 252 ? -13.426 -8.928 0.517 1.00 63.78 252 GLY A C 1
ATOM 1973 O O . GLY A 1 252 ? -14.254 -9.532 1.185 1.00 63.78 252 GLY A O 1
ATOM 1974 N N . LYS A 1 253 ? -12.595 -9.610 -0.284 1.00 56.12 253 LYS A N 1
ATOM 1975 C CA . LYS A 1 253 ? -12.657 -11.081 -0.482 1.00 56.12 253 LYS A CA 1
ATOM 1976 C C . LYS A 1 253 ? -12.425 -11.929 0.788 1.00 56.12 253 LYS A C 1
ATOM 1978 O O . LYS A 1 253 ? -12.463 -13.153 0.702 1.00 56.12 253 LYS A O 1
ATOM 1983 N N . SER A 1 254 ? -12.110 -11.308 1.921 1.00 62.25 254 SER A N 1
ATOM 1984 C CA . SER A 1 254 ? -11.870 -11.965 3.205 1.00 62.25 254 SER A CA 1
ATOM 1985 C C . SER A 1 254 ? -12.867 -11.407 4.216 1.00 62.25 254 SER A C 1
ATOM 1987 O O . SER A 1 254 ? -12.927 -10.192 4.386 1.00 62.25 254 SER A O 1
ATOM 1989 N N . GLN A 1 255 ? -13.624 -12.279 4.878 1.00 76.12 255 GLN A N 1
ATOM 1990 C CA . GLN A 1 255 ? -14.500 -11.878 5.977 1.00 76.12 255 GLN A CA 1
ATOM 1991 C C . GLN A 1 255 ? -13.654 -11.606 7.226 1.00 76.12 255 GLN A C 1
ATOM 1993 O O . GLN A 1 255 ? -12.743 -12.374 7.539 1.00 76.12 255 GLN A O 1
ATOM 1998 N N . TRP A 1 256 ? -13.936 -10.494 7.901 1.00 89.06 256 TRP A N 1
ATOM 1999 C CA . TRP A 1 256 ? -13.386 -10.179 9.215 1.00 89.06 256 TRP A CA 1
ATOM 2000 C C . TRP A 1 256 ? -14.461 -10.432 10.287 1.00 89.06 256 TRP A C 1
ATOM 2002 O O . TRP A 1 256 ? -15.616 -10.097 10.027 1.00 89.06 256 TRP A O 1
ATOM 2012 N N . PRO A 1 257 ? -14.114 -10.951 11.480 1.00 91.38 257 PRO A N 1
ATOM 2013 C CA . PRO A 1 257 ? -12.822 -11.544 11.825 1.00 91.38 257 PRO A CA 1
ATOM 2014 C C . PRO A 1 257 ? -12.612 -12.908 11.133 1.00 91.38 257 PRO A C 1
ATOM 2016 O O . PRO A 1 257 ? -13.583 -13.597 10.817 1.00 91.38 257 PRO A O 1
ATOM 2019 N N . PRO A 1 258 ? -11.355 -13.315 10.883 1.00 90.25 258 PRO A N 1
ATOM 2020 C CA . PRO A 1 258 ? -11.050 -14.654 10.382 1.00 90.25 258 PRO A CA 1
ATOM 2021 C C . PRO A 1 258 ? -11.379 -15.737 11.426 1.00 90.25 258 PRO A C 1
ATOM 2023 O O . PRO A 1 258 ? -11.210 -15.522 12.625 1.00 90.25 258 PRO A O 1
ATOM 2026 N N . SER A 1 259 ? -11.815 -16.912 10.964 1.00 87.88 259 SER A N 1
ATOM 2027 C CA . SER A 1 259 ? -12.118 -18.084 11.799 1.00 87.88 259 SER A CA 1
ATOM 2028 C C . SER A 1 259 ? -10.943 -19.066 11.871 1.00 87.88 259 SER A C 1
ATOM 2030 O O . SER A 1 259 ? -10.159 -19.167 10.926 1.00 87.88 259 SER A O 1
ATOM 2032 N N . GLY A 1 260 ? -10.815 -19.799 12.985 1.00 87.69 260 GLY A N 1
ATOM 2033 C CA . GLY A 1 260 ? -9.780 -20.827 13.166 1.00 87.69 260 GLY A CA 1
ATOM 2034 C C . GLY A 1 260 ? -8.372 -20.277 13.419 1.00 87.69 260 GLY A C 1
ATOM 2035 O O . GLY A 1 260 ? -7.388 -20.972 13.174 1.00 87.69 260 GLY A O 1
ATOM 2036 N N . VAL A 1 261 ? -8.266 -19.014 13.845 1.00 90.62 261 VAL A N 1
ATOM 2037 C CA . VAL A 1 261 ? -7.004 -18.311 14.151 1.00 90.62 261 VAL A CA 1
ATOM 2038 C C . VAL A 1 261 ? -7.084 -17.545 15.480 1.00 90.62 261 VAL A C 1
ATOM 2040 O O . VAL A 1 261 ? -6.456 -16.501 15.658 1.00 90.62 261 VAL A O 1
ATOM 2043 N N . GLU A 1 262 ? -7.879 -18.046 16.424 1.00 91.50 262 GLU A N 1
ATOM 2044 C CA . GLU A 1 262 ? -8.252 -17.375 17.675 1.00 91.50 262 GLU A CA 1
ATOM 2045 C C . GLU A 1 262 ? -7.047 -16.927 18.540 1.00 91.50 262 GLU A C 1
ATOM 2047 O O . GLU A 1 262 ? -7.079 -15.796 19.048 1.00 91.50 262 GLU A O 1
ATOM 2052 N N . PRO A 1 263 ? -5.949 -17.707 18.677 1.00 90.62 263 PRO A N 1
ATOM 2053 C CA . PRO A 1 263 ? -4.762 -17.251 19.406 1.00 90.62 263 PRO A CA 1
ATOM 2054 C C . PRO A 1 263 ? -4.094 -16.030 18.755 1.00 90.62 263 PRO A C 1
ATOM 2056 O O . PRO A 1 263 ? -3.785 -15.047 19.431 1.00 90.62 263 PRO A O 1
ATOM 2059 N N . ALA A 1 264 ? -3.924 -16.050 17.429 1.00 93.94 264 ALA A N 1
ATOM 2060 C CA . ALA A 1 264 ? -3.332 -14.940 16.680 1.00 93.94 264 ALA A CA 1
ATOM 2061 C C . ALA A 1 264 ? -4.236 -13.697 16.670 1.00 93.94 264 ALA A C 1
ATOM 2063 O O . ALA A 1 264 ? -3.755 -12.562 16.688 1.00 93.94 264 ALA A O 1
ATOM 2064 N N . LEU A 1 265 ? -5.553 -13.905 16.683 1.00 95.31 265 LEU A N 1
ATOM 2065 C CA . LEU A 1 265 ? -6.540 -12.835 16.747 1.00 95.31 265 LEU A CA 1
ATOM 2066 C C . LEU A 1 265 ? -6.499 -12.095 18.091 1.00 95.31 265 LEU A C 1
ATOM 2068 O O . LEU A 1 265 ? -6.615 -10.873 18.114 1.00 95.31 265 LEU A O 1
ATOM 2072 N N . SER A 1 266 ? -6.227 -12.801 19.192 1.00 95.81 266 SER A N 1
ATOM 2073 C CA . SER A 1 266 ? -6.003 -12.173 20.504 1.00 95.81 266 SER A CA 1
ATOM 2074 C C . SER A 1 266 ? -4.817 -11.199 20.482 1.00 95.81 266 SER A C 1
ATOM 2076 O O . SER A 1 266 ? -4.935 -10.066 20.948 1.00 95.81 266 SER A O 1
ATOM 2078 N N . LEU A 1 267 ? -3.693 -11.598 19.871 1.00 97.12 267 LEU A N 1
ATOM 2079 C CA . LEU A 1 267 ? -2.516 -10.731 19.714 1.00 97.12 267 LEU A CA 1
ATOM 2080 C C . LEU A 1 267 ? -2.805 -9.524 18.815 1.00 97.12 267 LEU A C 1
ATOM 2082 O O . LEU A 1 267 ? -2.324 -8.416 19.068 1.00 97.12 267 LEU A O 1
ATOM 2086 N N . TRP A 1 268 ? -3.607 -9.724 17.768 1.00 98.06 268 TRP A N 1
ATOM 2087 C CA . TRP A 1 268 ? -4.082 -8.633 16.928 1.00 98.06 268 TRP A CA 1
ATOM 2088 C C . TRP A 1 268 ? -4.925 -7.633 17.731 1.00 98.06 268 TRP A C 1
ATOM 2090 O O . TRP A 1 268 ? -4.642 -6.435 17.686 1.00 98.06 268 TRP A O 1
ATOM 2100 N N . TYR A 1 269 ? -5.914 -8.109 18.497 1.00 98.00 269 TYR A N 1
ATOM 2101 C CA . TYR A 1 269 ? -6.775 -7.265 19.329 1.00 98.00 269 TYR A CA 1
ATOM 2102 C C . TYR A 1 269 ? -5.989 -6.477 20.378 1.00 98.00 269 TYR A C 1
ATOM 2104 O O . TYR A 1 269 ? -6.238 -5.281 20.553 1.00 98.00 269 TYR A O 1
ATOM 2112 N N . GLU A 1 270 ? -4.988 -7.093 21.009 1.00 97.50 270 GLU A N 1
ATOM 2113 C CA . GLU A 1 270 ? -4.084 -6.391 21.921 1.00 97.50 270 GLU A CA 1
ATOM 2114 C C . GLU A 1 270 ? -3.332 -5.259 21.201 1.00 97.50 270 GLU A C 1
ATOM 2116 O O . GLU A 1 270 ? -3.300 -4.120 21.681 1.00 97.50 270 GLU A O 1
ATOM 2121 N N . ALA A 1 271 ? -2.767 -5.540 20.022 1.00 97.94 271 ALA A N 1
ATOM 2122 C CA . ALA A 1 271 ? -2.018 -4.559 19.244 1.00 97.94 271 ALA A CA 1
ATOM 2123 C C . ALA A 1 271 ? -2.887 -3.356 18.841 1.00 97.94 271 ALA A C 1
ATOM 2125 O O . ALA A 1 271 ? -2.510 -2.209 19.101 1.00 97.94 271 ALA A O 1
ATOM 2126 N N . VAL A 1 272 ? -4.057 -3.596 18.238 1.00 97.88 272 VAL A N 1
ATOM 2127 C CA . VAL A 1 272 ? -4.947 -2.515 17.779 1.00 97.88 272 VAL A CA 1
ATOM 2128 C C . VAL A 1 272 ? -5.559 -1.741 18.945 1.00 97.88 272 VAL A C 1
ATOM 2130 O O . VAL A 1 272 ? -5.594 -0.507 18.908 1.00 97.88 272 VAL A O 1
ATOM 2133 N N . GLY A 1 273 ? -5.957 -2.437 20.016 1.00 97.69 273 GLY A N 1
ATOM 2134 C CA . GLY A 1 273 ? -6.499 -1.828 21.227 1.00 97.69 273 GLY A CA 1
ATOM 2135 C C . GLY A 1 273 ? -5.486 -0.900 21.891 1.00 97.69 273 GLY A C 1
ATOM 2136 O O . GLY A 1 273 ? -5.802 0.250 22.206 1.00 97.69 273 GLY A O 1
ATOM 2137 N N . ARG A 1 274 ? -4.228 -1.342 22.010 1.00 97.50 274 ARG A N 1
ATOM 2138 C CA . ARG A 1 274 ? -3.143 -0.531 22.576 1.00 97.50 274 ARG A CA 1
ATOM 2139 C C . ARG A 1 274 ? -2.892 0.747 21.782 1.00 97.50 274 ARG A C 1
ATOM 2141 O O . ARG A 1 274 ? -2.739 1.808 22.386 1.00 97.50 274 ARG A O 1
ATOM 2148 N N . ILE A 1 275 ? -2.855 0.666 20.450 1.00 97.81 275 ILE A N 1
ATOM 2149 C CA . ILE A 1 275 ? -2.672 1.851 19.599 1.00 97.81 275 ILE A CA 1
ATOM 2150 C C . ILE A 1 275 ? -3.843 2.814 19.798 1.00 97.81 275 ILE A C 1
ATOM 2152 O O . ILE A 1 275 ? -3.630 4.005 20.026 1.00 97.81 275 ILE A O 1
ATOM 2156 N N . ARG A 1 276 ? -5.080 2.302 19.768 1.00 97.38 276 ARG A N 1
ATOM 2157 C CA . ARG A 1 276 ? -6.289 3.119 19.909 1.00 97.38 276 ARG A CA 1
ATOM 2158 C C . ARG A 1 276 ? -6.304 3.894 21.229 1.00 97.38 276 ARG A C 1
ATOM 2160 O O . ARG A 1 276 ? -6.502 5.108 21.211 1.00 97.38 276 ARG A O 1
ATOM 2167 N N . LEU A 1 277 ? -6.019 3.218 22.343 1.00 96.00 277 LEU A N 1
ATOM 2168 C CA . LEU A 1 277 ? -5.975 3.828 23.678 1.00 96.00 277 LEU A CA 1
ATOM 2169 C C . LEU A 1 277 ? -4.912 4.929 23.805 1.00 96.00 277 LEU A C 1
ATOM 2171 O O . LEU A 1 277 ? -5.091 5.869 24.573 1.00 96.00 277 LEU A O 1
ATOM 2175 N N . GLN A 1 278 ? -3.812 4.841 23.055 1.00 95.38 278 GLN A N 1
ATOM 2176 C CA . GLN A 1 278 ? -2.762 5.861 23.065 1.00 95.38 278 GLN A CA 1
ATOM 2177 C C . GLN A 1 278 ? -3.063 7.039 22.128 1.00 95.38 278 GLN A C 1
ATOM 2179 O O . GLN A 1 278 ? -2.686 8.173 22.431 1.00 95.38 278 GLN A O 1
ATOM 2184 N N . LEU A 1 279 ? -3.734 6.794 20.997 1.00 95.62 279 LEU A N 1
ATOM 2185 C CA . LEU A 1 279 ? -4.032 7.830 20.006 1.00 95.62 279 LEU A CA 1
ATOM 2186 C C . LEU A 1 279 ? -5.095 8.822 20.476 1.00 95.62 279 LEU A C 1
ATOM 2188 O O . LEU A 1 279 ? -4.930 10.012 20.223 1.00 95.62 279 LEU A O 1
ATOM 2192 N N . ILE A 1 280 ? -6.141 8.365 21.170 1.00 94.31 280 ILE A N 1
ATOM 2193 C CA . ILE A 1 280 ? -7.218 9.234 21.682 1.00 94.31 280 ILE A CA 1
ATOM 2194 C C . ILE A 1 280 ? -6.653 10.414 22.502 1.00 94.31 280 ILE A C 1
ATOM 2196 O O . ILE A 1 280 ? -6.769 11.554 22.047 1.00 94.31 280 ILE A O 1
ATOM 2200 N N . PRO A 1 281 ? -5.915 10.192 23.611 1.00 94.31 281 PRO A N 1
ATOM 2201 C CA . PRO A 1 281 ? -5.373 11.292 24.408 1.00 94.31 281 PRO A CA 1
ATOM 2202 C C . PRO A 1 281 ? -4.271 12.080 23.687 1.00 94.31 281 PRO A C 1
ATOM 2204 O O . PRO A 1 281 ? -3.928 13.188 24.096 1.00 94.31 281 PRO A O 1
ATOM 2207 N N . TRP A 1 282 ? -3.648 11.525 22.643 1.00 93.06 282 TRP A N 1
ATOM 2208 C CA . TRP A 1 282 ? -2.693 12.268 21.821 1.00 93.06 282 TRP A CA 1
ATOM 2209 C C . TRP A 1 282 ? -3.392 13.264 20.891 1.00 93.06 282 TRP A C 1
ATOM 2211 O O . TRP A 1 282 ? -2.903 14.385 20.738 1.00 93.06 282 TRP A O 1
ATOM 2221 N N . MET A 1 283 ? -4.536 12.887 20.313 1.00 93.50 283 MET A N 1
ATOM 2222 C CA . MET A 1 283 ? -5.334 13.780 19.473 1.00 93.50 283 MET A CA 1
ATOM 2223 C C . MET A 1 283 ? -5.898 14.954 20.269 1.00 93.50 283 MET A C 1
ATOM 2225 O O . MET A 1 283 ? -5.819 16.089 19.801 1.0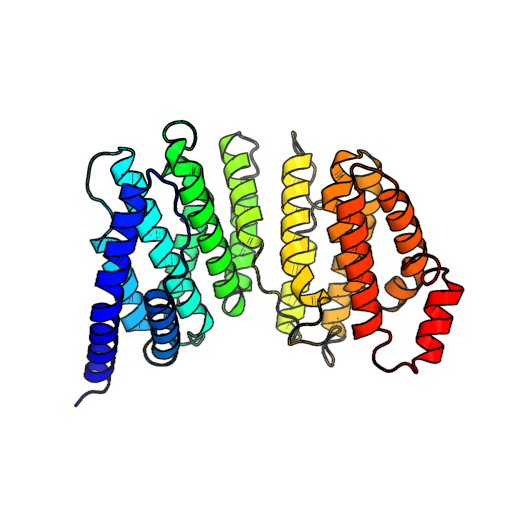0 93.50 283 MET A O 1
ATOM 2229 N N . ASP A 1 284 ? -6.364 14.700 21.493 1.00 91.50 284 ASP A N 1
ATOM 2230 C CA . ASP A 1 284 ? -6.960 15.723 22.364 1.00 91.50 284 ASP A CA 1
ATOM 2231 C C . ASP A 1 284 ? -5.973 16.841 22.746 1.00 91.50 284 ASP A C 1
ATOM 2233 O O . ASP A 1 284 ? -6.376 17.934 23.135 1.00 91.50 284 ASP A O 1
ATOM 2237 N N . LYS A 1 285 ? -4.660 16.610 22.593 1.00 90.62 285 LYS A N 1
ATOM 2238 C CA . LYS A 1 285 ? -3.633 17.624 22.873 1.00 90.62 285 LYS A CA 1
ATOM 2239 C C . LYS A 1 285 ? -3.590 18.740 21.835 1.00 90.62 285 LYS A C 1
ATOM 2241 O O . LYS A 1 285 ? -3.234 19.860 22.192 1.00 90.62 285 LYS A O 1
ATOM 2246 N N . GLN A 1 286 ? -3.829 18.444 20.552 1.00 89.06 286 GLN A N 1
ATOM 2247 C CA . GLN A 1 286 ? -3.771 19.444 19.475 1.00 89.06 286 GLN A CA 1
ATOM 2248 C C . GLN A 1 286 ? -4.707 19.077 18.318 1.00 89.06 286 GLN A C 1
ATOM 2250 O O . GLN A 1 286 ? -4.540 18.035 17.686 1.00 89.06 286 GLN A O 1
ATOM 2255 N N . ASN A 1 287 ? -5.579 20.013 17.930 1.00 90.44 287 ASN A N 1
ATOM 2256 C CA . ASN A 1 287 ? -6.579 19.813 16.870 1.00 90.44 287 ASN A CA 1
ATOM 2257 C C . ASN A 1 287 ? -6.001 19.337 15.528 1.00 90.44 287 ASN A C 1
ATOM 2259 O O . ASN A 1 287 ? -6.647 18.575 14.818 1.00 90.44 287 ASN A O 1
ATOM 2263 N N . LYS A 1 288 ? -4.758 19.705 15.187 1.00 91.50 288 LYS A N 1
ATOM 2264 C CA . LYS A 1 288 ? -4.103 19.261 13.941 1.00 91.50 288 LYS A CA 1
ATOM 2265 C C . LYS A 1 288 ? -3.931 17.738 13.829 1.00 91.50 288 LYS A C 1
ATOM 2267 O O . LYS A 1 288 ? -3.600 17.236 12.762 1.00 91.50 288 LYS A O 1
ATOM 2272 N N . HIS A 1 289 ? -4.068 17.000 14.930 1.00 94.38 289 HIS A N 1
ATOM 2273 C CA . HIS A 1 289 ? -3.978 15.542 14.953 1.00 94.38 289 HIS A CA 1
ATOM 2274 C C . HIS A 1 289 ? -5.299 14.858 14.593 1.00 94.38 289 HIS A C 1
ATOM 2276 O O . HIS A 1 289 ? -5.271 13.729 14.110 1.00 94.38 289 HIS A O 1
ATOM 2282 N N . ILE A 1 290 ? -6.433 15.542 14.772 1.00 95.56 290 ILE A N 1
ATOM 2283 C CA . ILE A 1 290 ? -7.779 14.980 14.605 1.00 95.56 290 ILE A CA 1
ATOM 2284 C C . ILE A 1 290 ? -7.977 14.452 13.180 1.00 95.56 290 ILE A C 1
ATOM 2286 O O . ILE A 1 290 ? -8.385 13.305 13.009 1.00 95.56 290 ILE A O 1
ATOM 2290 N N . ALA A 1 291 ? -7.616 15.246 12.166 1.00 95.00 291 ALA A N 1
ATOM 2291 C CA . ALA A 1 291 ? -7.839 14.915 10.756 1.00 95.00 291 ALA A CA 1
ATOM 2292 C C . ALA A 1 291 ? -7.193 13.591 10.303 1.00 95.00 291 ALA A C 1
ATOM 2294 O O . ALA A 1 291 ? -7.738 12.921 9.432 1.00 95.00 291 ALA A O 1
ATOM 2295 N N . VAL A 1 292 ? -6.061 13.199 10.897 1.00 95.50 292 VAL A N 1
ATOM 2296 C CA . VAL A 1 292 ? -5.349 11.952 10.552 1.00 95.50 292 VAL A CA 1
ATOM 2297 C C . VAL A 1 292 ? -5.527 10.847 11.590 1.00 95.50 292 VAL A C 1
ATOM 2299 O O . VAL A 1 292 ? -5.394 9.669 11.272 1.00 95.50 292 VAL A O 1
ATOM 2302 N N . GLY A 1 293 ? -5.807 11.202 12.844 1.00 96.81 293 GLY A N 1
ATOM 2303 C CA . GLY A 1 293 ? -5.933 10.235 13.925 1.00 96.81 293 GLY A CA 1
ATOM 2304 C C . GLY A 1 293 ? -7.309 9.570 13.981 1.00 96.81 293 GLY A C 1
ATOM 2305 O O . GLY A 1 293 ? -7.373 8.365 14.209 1.00 96.81 293 GLY A O 1
ATOM 2306 N N . TYR A 1 294 ? -8.401 10.299 13.717 1.00 96.25 294 TYR A N 1
ATOM 2307 C CA . TYR A 1 294 ? -9.757 9.726 13.755 1.00 96.25 294 TYR A CA 1
ATOM 2308 C C . TYR A 1 294 ? -10.015 8.640 12.702 1.00 96.25 294 TYR A C 1
ATOM 2310 O O . TYR A 1 294 ? -10.619 7.626 13.067 1.00 96.25 294 TYR A O 1
ATOM 2318 N N . PRO A 1 295 ? -9.541 8.767 11.443 1.00 97.88 295 PRO A N 1
ATOM 2319 C CA . PRO A 1 295 ? -9.625 7.674 10.476 1.00 97.88 295 PRO A CA 1
ATOM 2320 C C . PRO A 1 295 ? -8.985 6.386 10.999 1.00 97.88 295 PRO A C 1
ATOM 2322 O O . PRO A 1 295 ? -9.599 5.319 10.933 1.00 97.88 295 PRO A O 1
ATOM 2325 N N . LEU A 1 296 ? -7.798 6.495 11.608 1.00 98.56 296 LEU A N 1
ATOM 2326 C CA . LEU A 1 296 ? -7.109 5.352 12.196 1.00 98.56 296 LEU A CA 1
ATOM 2327 C C . LEU A 1 296 ? -7.851 4.805 13.422 1.00 98.56 296 LEU A C 1
ATOM 2329 O O . LEU A 1 296 ? -8.077 3.605 13.499 1.00 98.56 296 LEU A O 1
ATOM 2333 N N . VAL A 1 297 ? -8.275 5.651 14.364 1.00 98.12 297 VAL A N 1
ATOM 2334 C CA . VAL A 1 297 ? -9.028 5.211 15.556 1.00 98.12 297 VAL A CA 1
ATOM 2335 C C . VAL A 1 297 ? -10.323 4.494 15.173 1.00 98.12 297 VAL A C 1
ATOM 2337 O O . VAL A 1 297 ? -10.663 3.490 15.796 1.00 98.12 297 VAL A O 1
ATOM 2340 N N . THR A 1 298 ? -11.009 4.958 14.128 1.00 98.12 298 THR A N 1
ATOM 2341 C CA . THR A 1 298 ? -12.214 4.305 13.598 1.00 98.12 298 THR A CA 1
ATOM 2342 C C . THR A 1 298 ? -11.894 2.915 13.048 1.00 98.12 298 THR A C 1
ATOM 2344 O O . THR A 1 298 ? -12.589 1.954 13.368 1.00 98.12 298 THR A O 1
ATOM 2347 N N . LEU A 1 299 ? -10.815 2.778 12.271 1.00 98.25 299 LEU A N 1
ATOM 2348 C CA . LEU A 1 299 ? -10.357 1.483 11.756 1.00 98.25 299 LEU A CA 1
ATOM 2349 C C . LEU A 1 299 ? -9.925 0.525 12.870 1.00 98.25 299 LEU A C 1
ATOM 2351 O O . LEU A 1 299 ? -10.262 -0.653 12.821 1.00 98.25 299 LEU A O 1
ATOM 2355 N N . LEU A 1 300 ? -9.213 1.025 13.882 1.00 98.44 300 LEU A N 1
ATOM 2356 C CA . LEU A 1 300 ? -8.779 0.236 15.038 1.00 98.44 300 LEU A CA 1
ATOM 2357 C C . LEU A 1 300 ? -9.959 -0.221 15.902 1.00 98.44 300 LEU A C 1
ATOM 2359 O O . LEU A 1 300 ? -9.887 -1.298 16.482 1.00 98.44 300 LEU A O 1
ATOM 2363 N N . LEU A 1 301 ? -11.029 0.580 15.988 1.00 97.75 301 LEU A N 1
ATOM 2364 C CA . LEU A 1 301 ? -12.278 0.165 16.623 1.00 97.75 301 LEU A CA 1
ATOM 2365 C C . LEU A 1 301 ? -12.919 -0.981 15.833 1.00 97.75 301 LEU A C 1
ATOM 2367 O O . LEU A 1 301 ? -13.194 -2.022 16.414 1.00 97.75 301 LEU A O 1
ATOM 2371 N N . CYS A 1 302 ? -13.100 -0.808 14.518 1.00 96.75 302 CYS A N 1
ATOM 2372 C CA . CYS A 1 302 ? -13.699 -1.822 13.642 1.00 96.75 302 CYS A CA 1
ATOM 2373 C C . CYS A 1 302 ? -12.927 -3.149 13.698 1.00 96.75 302 CYS A C 1
ATOM 2375 O O . CYS A 1 302 ? -13.495 -4.206 13.924 1.00 96.75 302 CYS A O 1
ATOM 2377 N N . LEU A 1 303 ? -11.605 -3.098 13.548 1.00 96.81 303 LEU A N 1
ATOM 2378 C CA . LEU A 1 303 ? -10.752 -4.288 13.507 1.00 96.81 303 LEU A CA 1
ATOM 2379 C C . LEU A 1 303 ? -10.326 -4.775 14.903 1.00 96.81 303 LEU A C 1
ATOM 2381 O O . LEU A 1 303 ? -9.414 -5.595 15.007 1.00 96.81 303 LEU A O 1
ATOM 2385 N N . GLY A 1 304 ? -10.931 -4.234 15.962 1.00 96.12 304 GLY A N 1
ATOM 2386 C CA . GLY A 1 304 ? -10.654 -4.561 17.356 1.00 96.12 304 GLY A CA 1
ATOM 2387 C C . GLY A 1 304 ? -11.508 -5.702 17.898 1.00 96.12 304 GLY A C 1
ATOM 2388 O O . GLY A 1 304 ? -12.236 -6.369 17.165 1.00 96.12 304 GLY A O 1
ATOM 2389 N N . ASP A 1 305 ? -11.397 -5.918 19.208 1.00 95.19 305 ASP A N 1
ATOM 2390 C CA . ASP A 1 305 ? -12.195 -6.919 19.911 1.00 95.19 305 ASP A CA 1
ATOM 2391 C C . ASP A 1 305 ? -13.707 -6.622 19.768 1.00 95.19 305 ASP A C 1
ATOM 2393 O O . ASP A 1 305 ? -14.122 -5.476 19.984 1.00 95.19 305 ASP A O 1
ATOM 2397 N N . PRO A 1 306 ? -14.554 -7.621 19.445 1.00 93.62 306 PRO A N 1
ATOM 2398 C CA . PRO A 1 306 ? -15.982 -7.403 19.228 1.00 93.62 306 PRO A CA 1
ATOM 2399 C C . PRO A 1 306 ? -16.739 -6.830 20.432 1.00 93.62 306 PRO A C 1
ATOM 2401 O O . PRO A 1 306 ? -17.676 -6.053 20.245 1.00 93.62 306 PRO A O 1
ATOM 2404 N N . GLN A 1 307 ? -16.360 -7.184 21.665 1.00 93.12 307 GLN A N 1
ATOM 2405 C CA . GLN A 1 307 ? -17.002 -6.638 22.865 1.00 93.12 307 GLN A CA 1
ATOM 2406 C C . GLN A 1 307 ? -16.635 -5.168 23.044 1.00 93.12 307 GLN A C 1
ATOM 2408 O O . GLN A 1 307 ? -17.506 -4.337 23.304 1.00 93.12 307 GLN A O 1
ATOM 2413 N N . ILE A 1 308 ? -15.359 -4.828 22.833 1.00 94.62 308 ILE A N 1
ATOM 2414 C CA . ILE A 1 308 ? -14.908 -3.431 22.835 1.00 94.62 308 ILE A CA 1
ATOM 2415 C C . ILE A 1 308 ? -15.640 -2.639 21.748 1.00 94.62 308 ILE A C 1
ATOM 2417 O O . ILE A 1 308 ? -16.121 -1.545 22.034 1.00 94.62 308 ILE A O 1
ATOM 2421 N N . PHE A 1 309 ? -15.792 -3.192 20.540 1.00 95.12 309 PHE A N 1
ATOM 2422 C CA . PHE A 1 309 ? -16.551 -2.549 19.466 1.00 95.12 309 PHE A CA 1
ATOM 2423 C C . PHE A 1 309 ? -17.969 -2.183 19.917 1.00 95.12 309 PHE A C 1
ATOM 2425 O O . PHE A 1 309 ? -18.373 -1.029 19.796 1.00 95.12 309 PHE A O 1
ATOM 2432 N N . HIS A 1 310 ? -18.718 -3.134 20.480 1.00 91.25 310 HIS A N 1
ATOM 2433 C CA . HIS A 1 310 ? -20.098 -2.894 20.907 1.00 91.25 310 HIS A CA 1
ATOM 2434 C C . HIS A 1 310 ? -20.224 -1.882 22.052 1.00 91.25 310 HIS A C 1
ATOM 2436 O O . HIS A 1 310 ? -21.184 -1.105 22.070 1.00 91.25 310 HIS A O 1
ATOM 2442 N N . ASN A 1 311 ? -19.267 -1.871 22.981 1.00 93.31 311 ASN A N 1
ATOM 2443 C CA . ASN A 1 311 ? -19.249 -0.927 24.098 1.00 93.31 311 ASN A CA 1
ATOM 2444 C C . ASN A 1 311 ? -18.899 0.495 23.639 1.00 93.31 311 ASN A C 1
ATOM 2446 O O . ASN A 1 311 ? -19.551 1.459 24.046 1.00 93.31 311 ASN A O 1
ATOM 2450 N N . ASP A 1 312 ? -17.922 0.620 22.741 1.00 94.06 312 ASP A N 1
ATOM 2451 C CA . ASP A 1 312 ? -17.367 1.909 22.330 1.00 94.06 312 ASP A CA 1
ATOM 2452 C C . ASP A 1 312 ? -18.019 2.492 21.069 1.00 94.06 312 ASP A C 1
ATOM 2454 O O . ASP A 1 312 ? -17.751 3.649 20.737 1.00 94.06 312 ASP A O 1
ATOM 2458 N N . LEU A 1 313 ? -18.892 1.750 20.377 1.00 92.31 313 LEU A N 1
ATOM 2459 C CA . LEU A 1 313 ? -19.565 2.235 19.169 1.00 92.31 313 LEU A CA 1
ATOM 2460 C C . LEU A 1 313 ? -20.338 3.531 19.437 1.00 92.31 313 LEU A C 1
ATOM 2462 O O . LEU A 1 313 ? -20.164 4.506 18.716 1.00 92.31 313 LEU A O 1
ATOM 2466 N N . SER A 1 314 ? -21.164 3.570 20.483 1.00 89.12 314 SER A N 1
ATOM 2467 C CA . SER A 1 314 ? -22.013 4.737 20.770 1.00 89.12 314 SER A CA 1
ATOM 2468 C C . SER A 1 314 ? -21.202 5.984 21.147 1.00 89.12 314 SER A C 1
ATOM 2470 O O . SER A 1 314 ? -21.381 7.003 20.477 1.00 89.12 314 SER A O 1
ATOM 2472 N N . PRO A 1 315 ? -20.249 5.929 22.105 1.00 93.50 315 PRO A N 1
ATOM 2473 C CA . PRO A 1 315 ? -19.368 7.068 22.375 1.00 93.50 315 PRO A CA 1
ATOM 2474 C C . PRO A 1 315 ? -18.580 7.531 21.141 1.00 93.50 315 PRO A C 1
ATOM 2476 O O . PRO A 1 315 ? -18.394 8.730 20.929 1.00 93.50 315 PRO A O 1
ATOM 2479 N N . HIS A 1 316 ? -18.128 6.591 20.300 1.00 94.75 316 HIS A N 1
ATOM 2480 C CA . HIS A 1 316 ? -17.399 6.915 19.072 1.00 94.75 316 HIS A CA 1
ATOM 2481 C C . HIS A 1 316 ? -18.284 7.647 18.056 1.00 94.75 316 HIS A C 1
ATOM 2483 O O . HIS A 1 316 ? -17.865 8.662 17.500 1.00 94.75 316 HIS A O 1
ATOM 2489 N N . MET A 1 317 ? -19.522 7.188 17.855 1.00 92.44 317 MET A N 1
ATOM 2490 C CA . MET A 1 317 ? -20.503 7.839 16.978 1.00 92.44 317 MET A CA 1
ATOM 2491 C C . MET A 1 317 ? -20.837 9.255 17.459 1.00 92.44 317 MET A C 1
ATOM 2493 O O . MET A 1 317 ? -20.777 10.196 16.672 1.00 92.44 317 MET A O 1
ATOM 2497 N N . GLU A 1 318 ? -21.107 9.440 18.755 1.00 93.19 318 GLU A N 1
ATOM 2498 C CA . GLU A 1 318 ? -21.356 10.761 19.352 1.00 93.19 318 GLU A CA 1
ATOM 2499 C C . GLU A 1 318 ? -20.211 11.743 19.088 1.00 93.19 318 GLU A C 1
ATOM 2501 O O . GLU A 1 318 ? -20.431 12.910 18.749 1.00 93.19 318 GLU A O 1
ATOM 2506 N N . GLN A 1 319 ? -18.975 11.265 19.209 1.00 94.38 319 GLN A N 1
ATOM 2507 C CA . GLN A 1 319 ? -17.798 12.074 18.950 1.00 94.38 319 GLN A CA 1
ATOM 2508 C C . GLN A 1 319 ? -17.639 12.411 17.460 1.00 94.38 319 GLN A C 1
ATOM 2510 O O . GLN A 1 319 ? -17.357 13.563 17.119 1.00 94.38 319 GLN A O 1
ATOM 2515 N N . LEU A 1 320 ? -17.882 11.452 16.562 1.00 94.75 320 LEU A N 1
ATOM 2516 C CA . LEU A 1 320 ? -17.913 11.711 15.122 1.00 94.75 320 LEU A CA 1
ATOM 2517 C C . LEU A 1 320 ? -19.005 12.723 14.751 1.00 94.75 320 LEU A C 1
ATOM 2519 O O . LEU A 1 320 ? -18.753 13.595 13.925 1.00 94.75 320 LEU A O 1
ATOM 2523 N N . TYR A 1 321 ? -20.173 12.695 15.396 1.00 92.38 321 TYR A N 1
ATOM 2524 C CA . TYR A 1 321 ? -21.223 13.692 15.167 1.00 92.38 321 TYR A CA 1
ATOM 2525 C C . TYR A 1 321 ? -20.822 15.099 15.612 1.00 92.38 321 TYR A C 1
ATOM 2527 O O . TYR A 1 321 ? -21.143 16.073 14.927 1.00 92.38 321 TYR A O 1
ATOM 2535 N N . LYS A 1 322 ? -20.083 15.239 16.719 1.00 93.88 322 LYS A N 1
ATOM 2536 C CA . LYS A 1 322 ? -19.508 16.538 17.111 1.00 93.88 322 LYS A CA 1
ATOM 2537 C C . LYS A 1 322 ? -18.545 17.053 16.040 1.00 93.88 322 LYS A C 1
ATOM 2539 O O . LYS A 1 322 ? -18.634 18.214 15.651 1.00 93.88 322 LYS A O 1
ATOM 2544 N N . LEU A 1 323 ? -17.679 16.182 15.519 1.00 94.50 323 LEU A N 1
ATOM 2545 C CA . LEU A 1 323 ? -16.735 16.521 14.448 1.00 94.50 323 LEU A CA 1
ATOM 2546 C C . LEU A 1 323 ? -17.419 16.779 13.099 1.00 94.50 323 LEU A C 1
ATOM 2548 O O . LEU A 1 323 ? -16.926 17.583 12.314 1.00 94.50 323 LEU A O 1
ATOM 2552 N N . LEU A 1 324 ? -18.568 16.154 12.839 1.00 94.25 324 LEU A N 1
ATOM 2553 C CA . LEU A 1 324 ? -19.369 16.386 11.638 1.00 94.25 324 LEU A CA 1
ATOM 2554 C C . LEU A 1 324 ? -19.898 17.827 11.574 1.00 94.25 324 LEU A C 1
ATOM 2556 O O . LEU A 1 324 ? -19.997 18.406 10.493 1.00 94.25 324 LEU A O 1
ATOM 2560 N N . ARG A 1 325 ? -20.204 18.416 12.737 1.00 93.25 325 ARG A N 1
ATOM 2561 C CA . ARG A 1 325 ? -20.646 19.815 12.867 1.00 93.25 325 ARG A CA 1
ATOM 2562 C C . ARG A 1 325 ? -19.496 20.817 12.733 1.00 93.25 325 ARG A C 1
ATOM 2564 O O . ARG A 1 325 ? -19.747 21.995 12.488 1.00 93.25 325 ARG A O 1
ATOM 2571 N N . ASP A 1 326 ? -18.249 20.372 12.869 1.00 92.88 326 ASP A N 1
ATOM 2572 C CA . ASP A 1 326 ? -17.070 21.213 12.687 1.00 92.88 326 ASP A CA 1
ATOM 2573 C C . ASP A 1 326 ? -16.698 21.333 11.199 1.00 92.88 326 ASP A C 1
ATOM 2575 O O . ASP A 1 326 ? -16.477 20.344 10.496 1.00 92.88 326 ASP A O 1
ATOM 2579 N N . LYS A 1 327 ? -16.582 22.572 10.705 1.00 93.06 327 LYS A N 1
ATOM 2580 C CA . LYS A 1 327 ? -16.333 22.852 9.280 1.00 93.06 327 LYS A CA 1
ATOM 2581 C C . LYS A 1 327 ? -15.032 22.225 8.763 1.00 93.06 327 LYS A C 1
ATOM 2583 O O . LYS A 1 327 ? -14.982 21.848 7.593 1.00 93.06 327 LYS A O 1
ATOM 2588 N N . ASN A 1 328 ? -14.006 22.107 9.608 1.00 93.12 328 ASN A N 1
ATOM 2589 C CA . ASN A 1 328 ? -12.693 21.598 9.212 1.00 93.12 328 ASN A CA 1
ATOM 2590 C C . ASN A 1 328 ? -12.647 20.063 9.194 1.00 93.12 328 ASN A C 1
ATOM 2592 O O . ASN A 1 328 ? -11.853 19.490 8.451 1.00 93.12 328 ASN A O 1
ATOM 2596 N N . HIS A 1 329 ? -13.503 19.397 9.973 1.00 95.00 329 HIS A N 1
ATOM 2597 C CA . HIS A 1 329 ? -13.478 17.941 10.143 1.00 95.00 329 HIS A CA 1
ATOM 2598 C C . HIS A 1 329 ? -14.672 17.208 9.521 1.00 95.00 329 HIS A C 1
ATOM 2600 O O . HIS A 1 329 ? -14.626 15.982 9.417 1.00 95.00 329 HIS A O 1
ATOM 2606 N N . ARG A 1 330 ? -15.701 17.920 9.039 1.00 95.44 330 ARG A N 1
ATOM 2607 C CA . ARG A 1 330 ? -16.952 17.321 8.544 1.00 95.44 330 ARG A CA 1
ATOM 2608 C C . ARG A 1 330 ? -16.783 16.189 7.528 1.00 95.44 330 ARG A C 1
ATOM 2610 O O . ARG A 1 330 ? -17.446 15.166 7.637 1.00 95.44 330 ARG A O 1
ATOM 2617 N N . PHE A 1 331 ? -15.889 16.350 6.550 1.00 95.19 331 PHE A N 1
ATOM 2618 C CA . PHE A 1 331 ? -15.699 15.356 5.488 1.00 95.19 331 PHE A CA 1
ATOM 2619 C C . PHE A 1 331 ? -15.029 14.090 6.020 1.00 95.19 331 PHE A C 1
ATOM 2621 O O . PHE A 1 331 ? -15.438 12.984 5.685 1.00 95.19 331 PHE A O 1
ATOM 2628 N N . MET A 1 332 ? -14.039 14.262 6.899 1.00 96.56 332 MET A N 1
ATOM 2629 C CA . MET A 1 332 ? -13.377 13.154 7.579 1.00 96.56 332 MET A CA 1
ATOM 2630 C C . MET A 1 332 ? -14.356 12.416 8.498 1.00 96.56 332 MET A C 1
ATOM 2632 O O . MET A 1 332 ? -14.408 11.188 8.477 1.00 96.56 332 MET A O 1
ATOM 2636 N N . ALA A 1 333 ? -15.166 13.154 9.263 1.00 96.94 333 ALA A N 1
ATOM 2637 C CA . ALA A 1 333 ? -16.165 12.575 10.151 1.00 96.94 333 ALA A CA 1
ATOM 2638 C C . ALA A 1 333 ? -17.216 11.770 9.373 1.00 96.94 333 ALA A C 1
ATOM 2640 O O . ALA A 1 333 ? -17.550 10.662 9.782 1.00 96.94 333 ALA A O 1
ATOM 2641 N N . LEU A 1 334 ? -17.683 12.287 8.230 1.00 95.62 334 LEU A N 1
ATOM 2642 C CA . LEU A 1 334 ? -18.621 11.585 7.355 1.00 95.62 334 LEU A CA 1
ATOM 2643 C C . LEU A 1 334 ? -18.034 10.276 6.802 1.00 95.62 334 LEU A C 1
ATOM 2645 O O . LEU A 1 334 ? -18.713 9.253 6.844 1.00 95.62 334 LEU A O 1
ATOM 2649 N N . ASP A 1 335 ? -16.776 10.279 6.342 1.00 94.44 335 ASP A N 1
ATOM 2650 C CA . ASP A 1 335 ? -16.100 9.051 5.889 1.00 94.44 335 ASP A CA 1
ATOM 2651 C C . ASP A 1 335 ? -15.971 8.025 7.028 1.00 94.44 335 ASP A C 1
ATOM 2653 O O . ASP A 1 335 ? -16.255 6.840 6.850 1.00 94.44 335 ASP A O 1
ATOM 2657 N N . CYS A 1 336 ? -15.617 8.480 8.235 1.00 96.75 336 CYS A N 1
ATOM 2658 C CA . CYS A 1 336 ? -15.524 7.613 9.409 1.00 96.75 336 CYS A CA 1
ATOM 2659 C C . CYS A 1 336 ? -16.886 7.026 9.815 1.00 96.75 336 CYS A C 1
ATOM 2661 O O . CYS A 1 336 ? -16.958 5.834 10.113 1.00 96.75 336 CYS A O 1
ATOM 2663 N N . LEU A 1 337 ? -17.956 7.832 9.794 1.00 95.25 337 LEU A N 1
ATOM 2664 C CA . LEU A 1 337 ? -19.330 7.387 10.058 1.00 95.25 337 LEU A CA 1
ATOM 2665 C C . LEU A 1 337 ? -19.761 6.326 9.043 1.00 95.25 337 LEU A C 1
ATOM 2667 O O . LEU A 1 337 ? -20.213 5.249 9.425 1.00 95.25 337 LEU A O 1
ATOM 2671 N N . HIS A 1 338 ? -19.566 6.598 7.752 1.00 92.94 338 HIS A N 1
ATOM 2672 C CA . HIS A 1 338 ? -19.876 5.642 6.694 1.00 92.94 338 HIS A CA 1
ATOM 2673 C C . HIS A 1 338 ? -19.112 4.325 6.889 1.00 92.94 338 HIS A C 1
ATOM 2675 O O . HIS A 1 338 ? -19.705 3.248 6.808 1.00 92.94 338 HIS A O 1
ATOM 2681 N N . ARG A 1 339 ? -17.815 4.395 7.213 1.00 94.38 339 ARG A N 1
ATOM 2682 C CA . ARG A 1 339 ? -16.979 3.210 7.427 1.00 94.38 339 ARG A CA 1
ATOM 2683 C C . ARG A 1 339 ? -17.436 2.373 8.622 1.00 94.38 339 ARG A C 1
ATOM 2685 O O . ARG A 1 339 ? -17.609 1.167 8.467 1.00 94.38 339 ARG A O 1
ATOM 2692 N N . VAL A 1 340 ? -17.646 2.981 9.792 1.00 94.06 340 VAL A N 1
ATOM 2693 C CA . VAL A 1 340 ? -18.037 2.228 10.999 1.00 94.06 340 VAL A CA 1
ATOM 2694 C C . VAL A 1 340 ? -19.431 1.614 10.860 1.00 94.06 340 VAL A C 1
ATOM 2696 O O . VAL A 1 340 ? -19.638 0.475 11.274 1.00 94.06 340 VAL A O 1
ATOM 2699 N N . LEU A 1 341 ? -20.366 2.313 10.205 1.00 91.06 341 LEU A N 1
ATOM 2700 C CA . LEU A 1 341 ? -21.703 1.787 9.923 1.00 91.06 341 LEU A CA 1
ATOM 2701 C C . LEU A 1 341 ? -21.649 0.621 8.938 1.00 91.06 341 LEU A C 1
ATOM 2703 O O . LEU A 1 341 ? -22.221 -0.435 9.202 1.00 91.06 341 LEU A O 1
ATOM 2707 N N . ARG A 1 342 ? -20.917 0.772 7.830 1.00 90.88 342 ARG A N 1
ATOM 2708 C CA . ARG A 1 342 ? -20.709 -0.311 6.862 1.00 90.88 342 ARG A CA 1
ATOM 2709 C C . ARG A 1 342 ? -20.073 -1.535 7.523 1.00 90.88 342 ARG A C 1
ATOM 2711 O O . ARG A 1 342 ? -20.495 -2.660 7.255 1.00 90.88 342 ARG A O 1
ATOM 2718 N N . PHE A 1 343 ? -19.088 -1.328 8.393 1.00 92.75 343 PHE A N 1
ATOM 2719 C CA . PHE A 1 343 ? -18.447 -2.407 9.136 1.00 92.75 343 PHE A CA 1
ATOM 2720 C C . PHE A 1 343 ? -19.428 -3.108 10.083 1.00 92.75 343 PHE A C 1
ATOM 2722 O O . PHE A 1 343 ? -19.568 -4.327 10.024 1.00 92.75 343 PHE A O 1
ATOM 2729 N N . TYR A 1 344 ? -20.178 -2.354 10.894 1.00 91.12 344 TYR A N 1
ATOM 2730 C CA . TYR A 1 344 ? -21.216 -2.913 11.765 1.00 91.12 344 TYR A CA 1
ATOM 2731 C C . TYR A 1 344 ? -22.211 -3.772 10.975 1.00 91.12 344 TYR A C 1
ATOM 2733 O O . TYR A 1 344 ? -22.451 -4.922 11.342 1.00 91.12 344 TYR A O 1
ATOM 2741 N N . LEU A 1 345 ? -22.731 -3.245 9.862 1.00 88.62 345 LEU A N 1
ATOM 2742 C CA . LEU A 1 345 ? -23.706 -3.941 9.023 1.00 88.62 345 LEU A CA 1
ATOM 2743 C C . LEU A 1 345 ? -23.144 -5.232 8.412 1.00 88.62 345 LEU A C 1
ATOM 2745 O O . LEU A 1 345 ? -23.830 -6.250 8.389 1.00 88.62 345 LEU A O 1
ATOM 2749 N N . SER A 1 346 ? -21.898 -5.199 7.938 1.00 88.56 346 SER A N 1
ATOM 2750 C CA . SER A 1 346 ? -21.270 -6.329 7.238 1.00 88.56 346 SER A CA 1
ATOM 2751 C C . SER A 1 346 ? -20.647 -7.386 8.150 1.00 88.56 346 SER A C 1
ATOM 2753 O O . SER A 1 346 ? -20.494 -8.523 7.712 1.00 88.56 346 SER A O 1
ATOM 2755 N N . VAL A 1 347 ? -20.297 -7.041 9.391 1.00 89.00 347 VAL A N 1
ATOM 2756 C CA . VAL A 1 347 ? -19.591 -7.944 10.317 1.00 89.00 347 VAL A CA 1
ATOM 2757 C C . VAL A 1 347 ? -20.464 -8.331 11.506 1.00 89.00 347 VAL A C 1
ATOM 2759 O O . VAL A 1 347 ? -20.662 -9.512 11.775 1.00 89.00 347 VAL A O 1
ATOM 2762 N N . HIS A 1 348 ? -21.024 -7.350 12.213 1.00 86.62 348 HIS A N 1
ATOM 2763 C CA . HIS A 1 348 ? -21.743 -7.592 13.469 1.00 86.62 348 HIS A CA 1
ATOM 2764 C C . HIS A 1 348 ? -23.239 -7.859 13.264 1.00 86.62 348 HIS A C 1
ATOM 2766 O O . HIS A 1 348 ? -23.852 -8.605 14.031 1.00 86.62 348 HIS A O 1
ATOM 2772 N N . ALA A 1 349 ? -23.834 -7.254 12.236 1.00 84.50 349 ALA A N 1
ATOM 2773 C CA . ALA A 1 349 ? -25.257 -7.359 11.938 1.00 84.50 349 ALA A CA 1
ATOM 2774 C C . ALA A 1 349 ? -25.577 -8.276 10.746 1.00 84.50 349 ALA A C 1
ATOM 2776 O O . ALA A 1 349 ? -26.749 -8.482 10.449 1.00 84.50 349 ALA A O 1
ATOM 2777 N N . ALA A 1 350 ? -24.566 -8.877 10.105 1.00 79.88 350 ALA A N 1
ATOM 2778 C CA . ALA A 1 350 ? -24.720 -9.650 8.867 1.00 79.88 350 ALA A CA 1
ATOM 2779 C C . ALA A 1 350 ? -25.765 -10.777 8.948 1.00 79.88 350 ALA A C 1
ATOM 2781 O O . ALA A 1 350 ? -26.447 -11.061 7.969 1.00 79.88 350 ALA A O 1
ATOM 2782 N N . ASN A 1 351 ? -25.905 -11.392 10.126 1.00 74.94 351 ASN A N 1
ATOM 2783 C CA . ASN A 1 351 ? -26.837 -12.495 10.379 1.00 74.94 351 ASN A CA 1
ATOM 2784 C C . ASN A 1 351 ? -28.048 -12.079 11.234 1.00 74.94 351 ASN A C 1
ATOM 2786 O O . ASN A 1 351 ? -28.800 -12.935 11.702 1.00 74.94 351 ASN A O 1
ATOM 2790 N N . GLN A 1 352 ? -28.224 -10.782 11.503 1.00 81.19 352 GLN A N 1
ATOM 2791 C CA . GLN A 1 352 ? -29.332 -10.283 12.315 1.00 81.19 352 GLN A CA 1
ATOM 2792 C C . GLN A 1 352 ? -30.566 -10.014 11.448 1.00 81.19 352 GLN A C 1
ATOM 2794 O O . GLN A 1 352 ? -30.467 -9.591 10.299 1.00 81.19 352 GLN A O 1
ATOM 2799 N N . ALA A 1 353 ? -31.756 -10.241 12.011 1.00 77.62 353 ALA A N 1
ATOM 2800 C CA . ALA A 1 353 ? -33.001 -9.888 11.336 1.00 77.62 353 ALA A CA 1
ATOM 2801 C C . ALA A 1 353 ? -33.082 -8.359 11.145 1.00 77.62 353 ALA A C 1
ATOM 2803 O O . ALA A 1 353 ? -32.788 -7.641 12.105 1.00 77.62 353 ALA A O 1
ATOM 2804 N N . PRO A 1 354 ? -33.542 -7.848 9.984 1.00 77.44 354 PRO A N 1
ATOM 2805 C CA . PRO A 1 354 ? -33.563 -6.413 9.688 1.00 77.44 354 PRO A CA 1
ATOM 2806 C C . PRO A 1 354 ? -34.205 -5.555 10.783 1.00 77.44 354 PRO A C 1
ATOM 2808 O O . PRO A 1 354 ? -33.668 -4.510 11.125 1.00 77.44 354 PRO A O 1
ATOM 2811 N N . ASN A 1 355 ? -35.292 -6.026 11.399 1.00 77.31 355 ASN A N 1
ATOM 2812 C CA . ASN A 1 355 ? -35.975 -5.302 12.476 1.00 77.31 355 ASN A CA 1
ATOM 2813 C C . ASN A 1 355 ? -35.070 -5.087 13.698 1.00 77.31 355 ASN A C 1
ATOM 2815 O O . ASN A 1 355 ? -35.056 -4.002 14.252 1.00 77.31 355 ASN A O 1
ATOM 2819 N N . ARG A 1 356 ? -34.236 -6.072 14.063 1.00 74.50 356 ARG A N 1
ATOM 2820 C CA . ARG A 1 356 ? -33.278 -5.929 15.175 1.00 74.50 356 ARG A CA 1
ATOM 2821 C C . ARG A 1 356 ? -32.145 -4.964 14.846 1.00 74.50 356 ARG A C 1
ATOM 2823 O O . ARG A 1 356 ? -31.651 -4.284 15.739 1.00 74.50 356 ARG A O 1
ATOM 2830 N N . ILE A 1 357 ? -31.740 -4.913 13.576 1.00 77.38 357 ILE A N 1
ATOM 2831 C CA . ILE A 1 357 ? -30.757 -3.939 13.090 1.00 77.38 357 ILE A CA 1
ATOM 2832 C C . ILE A 1 357 ? -31.349 -2.535 13.212 1.00 77.38 357 ILE A C 1
ATOM 2834 O O . ILE A 1 357 ? -30.707 -1.655 13.777 1.00 77.38 357 ILE A O 1
ATOM 2838 N N . TRP A 1 358 ? -32.585 -2.346 12.743 1.00 68.94 358 TRP A N 1
ATOM 2839 C CA . TRP A 1 358 ? -33.312 -1.086 12.878 1.00 68.94 358 TRP A CA 1
ATOM 2840 C C . TRP A 1 358 ? -33.481 -0.680 14.339 1.00 68.94 358 TRP A C 1
ATOM 2842 O O . TRP A 1 358 ? -33.053 0.412 14.686 1.00 68.94 358 TRP A O 1
ATOM 2852 N N . ASP A 1 359 ? -33.979 -1.561 15.207 1.00 72.19 359 ASP A N 1
ATOM 2853 C CA . ASP A 1 359 ? -34.160 -1.275 16.635 1.00 72.19 359 ASP A CA 1
ATOM 2854 C C . ASP A 1 359 ? -32.833 -0.894 17.317 1.00 72.19 359 ASP A C 1
ATOM 2856 O O . ASP A 1 359 ? -32.785 0.007 18.157 1.00 72.19 359 ASP A O 1
ATOM 2860 N N . TYR A 1 360 ? -31.720 -1.545 16.954 1.00 73.38 360 TYR A N 1
ATOM 2861 C CA . TYR A 1 360 ? -30.396 -1.215 17.490 1.00 73.38 360 TYR A CA 1
ATOM 2862 C C . TYR A 1 360 ? -29.889 0.147 17.002 1.00 73.38 360 TYR A C 1
ATOM 2864 O O . TYR A 1 360 ? -29.356 0.927 17.791 1.00 73.38 360 TYR A O 1
ATOM 2872 N N . LEU A 1 361 ? -30.044 0.447 15.711 1.00 75.56 361 LEU A N 1
ATOM 2873 C CA . LEU A 1 361 ? -29.645 1.739 15.155 1.00 75.56 361 LEU A CA 1
ATOM 2874 C C . LEU A 1 361 ? -30.537 2.873 15.687 1.00 75.56 361 LEU A C 1
ATOM 2876 O O . LEU A 1 361 ? -30.031 3.946 16.010 1.00 75.56 361 LEU A O 1
ATOM 2880 N N . ASP A 1 362 ? -31.835 2.627 15.839 1.00 67.31 362 ASP A N 1
ATOM 2881 C CA . ASP A 1 362 ? -32.827 3.596 16.309 1.00 67.31 362 ASP A CA 1
ATOM 2882 C C . ASP A 1 362 ? -32.680 3.886 17.807 1.00 67.31 362 ASP A C 1
ATOM 2884 O O . ASP A 1 362 ? -32.563 5.041 18.211 1.00 67.31 362 ASP A O 1
ATOM 2888 N N . SER A 1 363 ? -32.513 2.847 18.635 1.00 65.94 363 SER A N 1
ATOM 2889 C CA . SER A 1 363 ? -32.241 2.997 20.077 1.00 65.94 363 SER A CA 1
ATOM 2890 C C . SER A 1 363 ? -30.934 3.738 20.389 1.00 65.94 363 SER A C 1
ATOM 2892 O O . SER A 1 363 ? -30.767 4.276 21.485 1.00 65.94 363 SER A O 1
ATOM 2894 N N . ARG A 1 364 ? -30.008 3.801 19.426 1.00 64.12 364 ARG A N 1
ATOM 2895 C CA . ARG A 1 364 ? -28.746 4.553 19.506 1.00 64.12 364 ARG A CA 1
ATOM 2896 C C . ARG A 1 364 ? -28.823 5.925 18.813 1.00 64.12 364 ARG A C 1
ATOM 2898 O O . ARG A 1 364 ? -27.788 6.574 18.675 1.00 64.12 364 ARG A O 1
ATOM 2905 N N . ASN A 1 365 ? -30.012 6.374 18.389 1.00 57.81 365 ASN A N 1
ATOM 2906 C CA . ASN A 1 365 ? -30.249 7.612 17.628 1.00 57.81 365 ASN A CA 1
ATOM 2907 C C . ASN A 1 365 ? -29.418 7.720 16.332 1.00 57.81 365 ASN A C 1
ATOM 2909 O O . ASN A 1 365 ? -29.029 8.811 15.922 1.00 57.81 365 ASN A O 1
ATOM 2913 N N . ILE A 1 366 ? -29.103 6.600 15.681 1.00 57.91 366 ILE A N 1
ATOM 2914 C CA . ILE A 1 366 ? -28.336 6.592 14.424 1.00 57.91 366 ILE A CA 1
ATOM 2915 C C . ILE A 1 366 ? -29.256 6.889 13.224 1.00 57.91 366 ILE A C 1
ATOM 2917 O O . ILE A 1 366 ? -28.831 7.503 12.248 1.00 57.91 366 ILE A O 1
ATOM 2921 N N . THR A 1 367 ? -30.528 6.506 13.313 1.00 52.97 367 THR A N 1
ATOM 2922 C CA . THR A 1 367 ? -31.582 6.696 12.296 1.00 52.97 367 THR A CA 1
ATOM 2923 C C . THR A 1 367 ? -32.040 8.145 12.143 1.00 52.97 367 THR A C 1
ATOM 2925 O O . THR A 1 367 ? -32.319 8.570 11.030 1.00 52.97 367 THR A O 1
ATOM 2928 N N . SER A 1 368 ? -32.057 8.943 13.215 1.00 49.94 368 SER A N 1
ATOM 2929 C CA . SER A 1 368 ? -32.478 10.356 13.181 1.00 49.94 368 SER A CA 1
ATOM 2930 C C . SER A 1 368 ? -31.479 11.296 12.487 1.00 49.94 368 SER A C 1
ATOM 2932 O O . SER A 1 368 ? -31.687 12.510 12.451 1.00 49.94 368 SER A O 1
ATOM 2934 N N . ILE A 1 369 ? -30.375 10.749 11.964 1.00 50.75 369 ILE A N 1
ATOM 2935 C CA . ILE A 1 369 ? -29.205 11.497 11.484 1.00 50.75 369 ILE A CA 1
ATOM 2936 C C . ILE A 1 369 ? -28.799 11.081 10.051 1.00 50.75 369 ILE A C 1
ATOM 2938 O O . ILE A 1 369 ? -27.944 11.725 9.441 1.00 50.75 369 ILE A O 1
ATOM 2942 N N . LEU A 1 370 ? -29.436 10.054 9.475 1.00 39.62 370 LEU A N 1
ATOM 2943 C CA . LEU A 1 370 ? -29.365 9.755 8.040 1.00 39.62 370 LEU A CA 1
ATOM 2944 C C . LEU A 1 370 ? -30.507 10.516 7.336 1.00 39.62 370 LEU A C 1
ATOM 2946 O O . LEU A 1 370 ? -31.656 10.323 7.731 1.00 39.62 370 LEU A O 1
ATOM 2950 N N . PRO A 1 371 ? -30.213 11.414 6.376 1.00 37.09 371 PRO A N 1
ATOM 2951 C CA . PRO A 1 371 ? -31.242 12.169 5.661 1.00 37.09 371 PRO A CA 1
ATOM 2952 C C . PRO A 1 371 ? -32.136 11.291 4.783 1.00 37.09 371 PRO A C 1
ATOM 2954 O O . PRO A 1 371 ? -31.647 10.245 4.290 1.00 37.09 371 PRO A O 1
#

pLDDT: mean 88.94, std 11.73, range [37.09, 98.69]

Sequence (371 aa):
MKAGSAAKLIVEALLQRFLPLSRRRIETAQAQDGQYLRPSDPAYEQVLDSLAMIA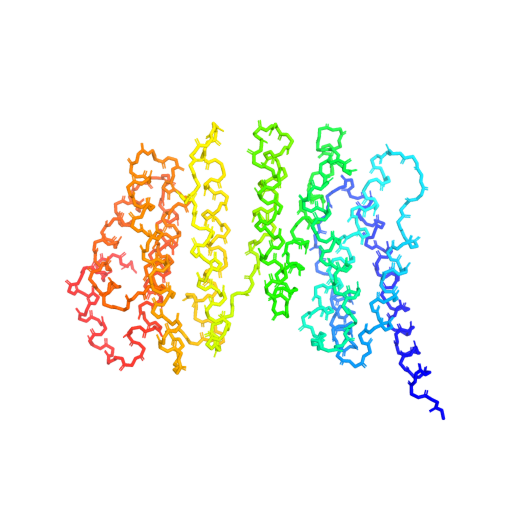RHTPVPLLEALLRWRESESPKGANDASTFQRKLAVECIFCSACIRFVECCPQEGLTEKLWSGLENFVFDWLINADRVVSQVEYPSLVDLRGLLLDLVAQLLGALSRIRFSSVTERFFMELNTRRIDTSVSRSETLSIINGMRYLKLGVKTEGGLNASASFVAKANPLIRPAQKRKSEFYHALCNMLSNILAPLADGGKSQWPPSGVEPALSLWYEAVGRIRLQLIPWMDKQNKHIAVGYPLVTLLLCLGDPQIFHNDLSPHMEQLYKLLRDKNHRFMALDCLHRVLRFYLSVHAANQAPNRIWDYLDSRNITSILP

Secondary structure (DSSP, 8-state):
--HHHHHHHHHHHHHHHHHHHHHHHHHHHHHTTT-------HHHHHHHHHHHHHHTT-HHHHHHHHHHHHHHHS--S-SSHHHHHHHHHHHHHHHHHHHHHHHHS-GGGS-HHHHHHHHHHHHHHHHHHHHHS-TTT-GGGHHHHHHHHHHHHHHHHHHHHHHHHHHHHHHHHHHHHT-S--HHHHHHHHHHHHHGGG-----SSHHHHHHHHHHHHHT-TTSSPPPSSHHHHHHHHHHHHHHHHHHHHTT-SSPSSPSS-HHHHHHHHHHHHHHHHHHHHHHTT-GGGHHHHHHHHHHHHHTS-HHHHHHHHHHHHHHHHHHHTSTTTHHHHHHHHHHHHHHIIIIISTTS-HHHHHHHHHHTT-GGG--

Organism: Carya illinoinensis (NCBI:txid32201)

InterPro domains:
  IPR025614 Cell morphogenesis protein N-terminal [PF14222] (85-363)
  IPR039867 Protein furry/Tao3/Mor2 [PTHR12295] (11-363)